Protein AF-A0A0H2WIG9-F1 (afdb_monomer)

Secondary structure (DSSP, 8-state):
-EE-TTS-EE-----EEEEEETTEEEEEE-PPTT-----TT----------------------S--------------TTTSEEEEEEETTEEEEEEEETTTTEEEEE-GGGTGGGT--S-HHHHHHSS-HHHHHHHGGG-EE-SSTTEEEEEEEE--TT--EEEEEEEETTTTEEEEEEEEETTSSBEEEEE----PPPPGGG-GGGGGGGSEEEEGGGGT-

Mean predicted aligned error: 10.56 Å

Nearest PDB structures (foldseek):
  8cgm-assembly2_B  TM=3.475E-01  e=2.028E-03  Porphyromonas gingivalis ATCC 33277

Sequence (223 aa):
MTVSADGVTRTVTYRERMVRRDGHVWIERVPPSGAKRAHAGDAHAHEGLDAARTPPSRGGARPAAAAADAHAGHRHFDFDSAARHVTNDGGRIGVEYVDAAQRTVVAVPPAEYETTGFDGSWDNAFYITPPSQLKRLAAQSKPGPAPGTRWYEQTVGAPRAQGTNRVLWSDALQAPLVVEYRSADGHASRKLTLTLTPAPRANALPWRQLQSYTRKAYADYLD

Organism: Burkholderia mallei (strain ATCC 23344) (NCBI:txid243160)

pLDDT: mean 81.66, std 23.53, range [24.03, 98.56]

Structure (mmCIF, N/CA/C/O backbone):
data_AF-A0A0H2WIG9-F1
#
_entry.id   AF-A0A0H2WIG9-F1
#
loop_
_atom_site.group_PDB
_atom_site.id
_atom_site.type_symbol
_atom_site.label_atom_id
_atom_site.label_alt_id
_atom_site.label_comp_id
_atom_site.label_asym_id
_atom_site.label_entity_id
_atom_site.label_seq_id
_atom_site.pdbx_PDB_ins_code
_atom_site.Cartn_x
_atom_site.Cartn_y
_atom_site.Cartn_z
_atom_site.occupancy
_atom_site.B_iso_or_equiv
_atom_site.auth_seq_id
_atom_site.auth_comp_id
_atom_site.auth_asym_id
_atom_site.auth_atom_id
_atom_site.pdbx_PDB_model_num
ATOM 1 N N . MET A 1 1 ? 4.000 17.558 5.323 1.00 91.81 1 MET A N 1
ATOM 2 C CA . MET A 1 1 ? 4.764 18.801 5.511 1.00 91.81 1 MET A CA 1
ATOM 3 C C . MET A 1 1 ? 6.112 18.439 6.089 1.00 91.81 1 MET A C 1
ATOM 5 O O . MET A 1 1 ? 6.160 17.632 7.013 1.00 91.81 1 MET A O 1
ATOM 9 N N . THR A 1 2 ? 7.177 19.020 5.563 1.00 92.88 2 THR A N 1
ATOM 10 C CA . THR A 1 2 ? 8.518 18.943 6.143 1.00 92.88 2 THR A CA 1
ATOM 11 C C . THR A 1 2 ? 9.159 20.323 6.126 1.00 92.88 2 THR A C 1
ATOM 13 O O . THR A 1 2 ? 8.956 21.081 5.178 1.00 92.88 2 THR A O 1
ATOM 16 N N . VAL A 1 3 ? 9.913 20.648 7.171 1.00 93.31 3 VAL A N 1
ATOM 17 C CA . VAL A 1 3 ? 10.720 21.865 7.275 1.00 93.31 3 VAL A CA 1
ATOM 18 C C . VAL A 1 3 ? 12.183 21.469 7.128 1.00 93.31 3 VAL A C 1
ATOM 20 O O . VAL A 1 3 ? 12.684 20.615 7.860 1.00 93.31 3 VAL A O 1
ATOM 23 N N . SER A 1 4 ? 12.851 22.046 6.137 1.00 89.00 4 SER A N 1
ATOM 24 C CA . SER A 1 4 ? 14.266 21.816 5.854 1.00 89.00 4 SER A CA 1
ATOM 25 C C . SER A 1 4 ? 15.153 22.785 6.650 1.00 89.00 4 SER A C 1
ATOM 27 O O . SER A 1 4 ? 14.682 23.795 7.166 1.00 89.00 4 SER A O 1
ATOM 29 N N . ALA A 1 5 ? 16.448 22.469 6.780 1.00 89.56 5 ALA A N 1
ATOM 30 C CA . ALA A 1 5 ? 17.397 23.252 7.585 1.00 89.56 5 ALA A CA 1
ATOM 31 C C . ALA A 1 5 ? 17.624 24.688 7.068 1.00 89.56 5 ALA A C 1
ATOM 33 O O . ALA A 1 5 ? 18.044 25.556 7.824 1.00 89.56 5 ALA A O 1
ATOM 34 N N . ASP A 1 6 ? 17.314 24.934 5.795 1.00 93.12 6 ASP A N 1
ATOM 35 C CA . ASP A 1 6 ? 17.287 26.248 5.144 1.00 93.12 6 ASP A CA 1
ATOM 36 C C . ASP A 1 6 ? 16.029 27.074 5.491 1.00 93.12 6 ASP A C 1
ATOM 38 O O . ASP A 1 6 ? 15.843 28.171 4.970 1.00 93.12 6 ASP A O 1
ATOM 42 N N . GLY A 1 7 ? 15.146 26.557 6.353 1.00 91.56 7 GLY A N 1
ATOM 43 C CA . GLY A 1 7 ? 13.887 27.195 6.738 1.00 91.56 7 GLY A CA 1
ATOM 44 C C . GLY A 1 7 ? 12.746 26.979 5.739 1.00 91.56 7 GLY A C 1
ATOM 45 O O . GLY A 1 7 ? 11.648 27.502 5.938 1.00 91.56 7 GLY A O 1
ATOM 46 N N . VAL A 1 8 ? 12.955 26.199 4.673 1.00 94.62 8 VAL A N 1
ATOM 47 C CA . VAL A 1 8 ? 11.931 25.975 3.648 1.00 94.62 8 VAL A CA 1
ATOM 48 C C . VAL A 1 8 ? 10.922 24.927 4.109 1.00 94.62 8 VAL A C 1
ATOM 50 O O . VAL A 1 8 ? 11.277 23.797 4.448 1.00 94.62 8 VAL A O 1
ATOM 53 N N . THR A 1 9 ? 9.636 25.279 4.041 1.00 94.50 9 THR A N 1
ATOM 54 C CA . THR A 1 9 ? 8.530 24.338 4.260 1.00 94.50 9 THR A CA 1
ATOM 55 C C . THR A 1 9 ? 8.068 23.736 2.939 1.00 94.50 9 THR A C 1
ATOM 57 O O . THR A 1 9 ? 7.662 24.450 2.023 1.00 94.50 9 THR A O 1
ATOM 60 N N . ARG A 1 10 ? 8.076 22.405 2.852 1.00 95.62 10 ARG A N 1
ATOM 61 C CA . ARG A 1 10 ? 7.586 21.645 1.698 1.00 95.62 10 ARG A CA 1
ATOM 62 C C . ARG A 1 10 ? 6.319 20.883 2.069 1.00 95.62 10 ARG A C 1
ATOM 64 O O . ARG A 1 10 ? 6.274 20.138 3.052 1.00 95.62 10 ARG A O 1
ATOM 71 N N . THR A 1 11 ? 5.287 21.031 1.244 1.00 94.69 11 THR A N 1
ATOM 72 C CA . THR A 1 11 ? 4.037 20.273 1.358 1.00 94.69 11 THR A CA 1
ATOM 73 C C . THR A 1 11 ? 3.805 19.501 0.076 1.00 94.69 11 THR A C 1
ATOM 75 O O . THR A 1 11 ? 3.652 20.083 -0.991 1.00 94.69 11 THR A O 1
ATOM 78 N N . VAL A 1 12 ? 3.755 18.178 0.199 1.00 92.06 12 VAL A N 1
ATOM 79 C CA . VAL A 1 12 ? 3.438 17.268 -0.899 1.00 92.06 12 VAL A CA 1
ATOM 80 C C . VAL A 1 12 ? 2.064 16.676 -0.632 1.00 92.06 12 VAL A C 1
ATOM 82 O O . VAL A 1 12 ? 1.806 16.175 0.463 1.00 92.06 12 VAL A O 1
ATOM 85 N N . THR A 1 13 ? 1.187 16.751 -1.630 1.00 92.69 13 THR A N 1
ATOM 86 C CA . THR A 1 13 ? -0.137 16.127 -1.606 1.00 92.69 13 THR A CA 1
ATOM 87 C C . THR A 1 13 ? -0.316 15.334 -2.887 1.00 92.69 13 THR A C 1
ATOM 89 O O . THR A 1 13 ? -0.099 15.855 -3.977 1.00 92.69 13 THR A O 1
ATOM 92 N N . TYR A 1 14 ? -0.731 14.083 -2.757 1.00 92.19 14 TYR A N 1
ATOM 93 C CA . TYR A 1 14 ? -1.085 13.229 -3.880 1.00 92.19 14 TYR A CA 1
ATOM 94 C C . TYR A 1 14 ? -2.259 12.334 -3.494 1.00 92.19 14 TYR A C 1
ATOM 96 O O . TYR A 1 14 ? -2.639 12.233 -2.325 1.00 92.19 14 TYR A O 1
ATOM 104 N N . ARG A 1 15 ? -2.844 11.687 -4.499 1.00 93.62 15 ARG A N 1
ATOM 105 C CA . ARG A 1 15 ? -3.875 10.670 -4.325 1.00 93.62 15 ARG A CA 1
ATOM 106 C C . ARG A 1 15 ? -3.402 9.379 -4.964 1.00 93.62 15 ARG A C 1
ATOM 108 O O . ARG A 1 15 ? -2.839 9.393 -6.056 1.00 93.62 15 ARG A O 1
ATOM 115 N N . GLU A 1 16 ? -3.696 8.275 -4.300 1.00 94.69 16 GLU A N 1
ATOM 116 C CA . GLU A 1 16 ? -3.479 6.939 -4.835 1.00 94.69 16 GLU A CA 1
ATOM 117 C C . GLU A 1 16 ? -4.783 6.152 -4.831 1.00 94.69 16 GLU A C 1
ATOM 119 O O . GLU A 1 16 ? -5.685 6.403 -4.025 1.00 94.69 16 GLU A O 1
ATOM 124 N N . ARG A 1 17 ? -4.882 5.200 -5.756 1.00 94.56 17 ARG A N 1
ATOM 125 C CA . ARG A 1 17 ? -5.930 4.188 -5.772 1.00 94.56 17 ARG A CA 1
ATOM 126 C C . ARG A 1 17 ? -5.304 2.859 -5.394 1.00 94.56 17 ARG A C 1
ATOM 128 O O . ARG A 1 17 ? -4.409 2.378 -6.082 1.00 94.56 17 ARG A O 1
ATOM 135 N N . MET A 1 18 ? -5.827 2.259 -4.332 1.00 95.50 18 MET A N 1
ATOM 136 C CA . MET A 1 18 ? -5.457 0.919 -3.903 1.00 95.50 18 MET A CA 1
ATOM 137 C C . MET A 1 18 ? -6.573 -0.069 -4.246 1.00 95.50 18 MET A C 1
ATOM 139 O O . MET A 1 18 ? -7.740 0.166 -3.931 1.00 95.50 18 MET A O 1
ATOM 143 N N . VAL A 1 19 ? -6.220 -1.198 -4.855 1.00 95.56 19 VAL A N 1
ATOM 144 C CA . VAL A 1 19 ? -7.112 -2.347 -5.028 1.00 95.56 19 VAL A CA 1
ATOM 145 C C . VAL A 1 19 ? -6.435 -3.555 -4.410 1.00 95.56 19 VAL A C 1
ATOM 147 O O . VAL A 1 19 ? -5.364 -3.950 -4.851 1.00 95.56 19 VAL A O 1
ATOM 150 N N . ARG A 1 20 ? -7.076 -4.167 -3.416 1.00 94.00 20 ARG A N 1
ATOM 151 C CA . ARG A 1 20 ? -6.595 -5.407 -2.802 1.00 94.00 20 ARG A CA 1
ATOM 152 C C . ARG A 1 20 ? -7.596 -6.542 -2.965 1.00 94.00 20 ARG A C 1
ATOM 154 O O . ARG A 1 20 ? -8.814 -6.347 -2.859 1.00 94.00 20 ARG A O 1
ATOM 161 N N . ARG A 1 21 ? -7.071 -7.719 -3.263 1.00 93.69 21 ARG A N 1
ATOM 162 C CA . ARG A 1 21 ? -7.759 -9.007 -3.360 1.00 93.69 21 ARG A CA 1
ATOM 163 C C . ARG A 1 21 ? -6.854 -10.059 -2.742 1.00 93.69 21 ARG A C 1
ATOM 165 O O . ARG A 1 21 ? -5.692 -9.782 -2.463 1.00 93.69 21 ARG A O 1
ATOM 172 N N . ASP A 1 22 ? -7.397 -11.245 -2.519 1.00 91.38 22 ASP A N 1
ATOM 173 C CA . ASP A 1 22 ? -6.569 -12.359 -2.080 1.00 91.38 22 ASP A CA 1
ATOM 174 C C . ASP A 1 22 ? -5.385 -12.548 -3.044 1.00 91.38 22 ASP A C 1
ATOM 176 O O . ASP A 1 22 ? -5.566 -12.486 -4.262 1.00 91.38 22 ASP A O 1
ATOM 180 N N . GLY A 1 23 ? -4.175 -12.630 -2.492 1.00 96.44 23 GLY A N 1
ATOM 181 C CA . GLY A 1 23 ? -2.916 -12.720 -3.240 1.00 96.44 23 GLY A CA 1
ATOM 182 C C . GLY A 1 23 ? -2.486 -11.493 -4.065 1.00 96.44 23 GLY A C 1
ATOM 183 O O . GLY A 1 23 ? -1.402 -11.536 -4.637 1.00 96.44 23 GLY A O 1
ATOM 184 N N . HIS A 1 24 ? -3.264 -10.401 -4.134 1.00 97.81 24 HIS A N 1
ATOM 185 C CA . HIS A 1 24 ? -2.934 -9.222 -4.956 1.00 97.81 24 HIS A CA 1
ATOM 186 C C . HIS A 1 24 ? -3.165 -7.874 -4.259 1.00 97.81 24 HIS A C 1
ATOM 188 O O . HIS A 1 24 ? -4.246 -7.599 -3.732 1.00 97.81 24 HIS A O 1
ATOM 194 N N . VAL A 1 25 ? -2.192 -6.969 -4.372 1.00 98.00 25 VAL A N 1
ATOM 195 C CA . VAL A 1 25 ? -2.322 -5.550 -4.016 1.00 98.00 25 VAL A CA 1
ATOM 196 C C . VAL A 1 25 ? -1.835 -4.694 -5.176 1.00 98.00 25 VAL A C 1
ATOM 198 O O . VAL A 1 25 ? -0.694 -4.801 -5.603 1.00 98.00 25 VAL A O 1
ATOM 201 N N . TRP A 1 26 ? -2.693 -3.807 -5.660 1.00 97.75 26 TRP A N 1
ATOM 202 C CA . TRP A 1 26 ? -2.374 -2.788 -6.653 1.00 97.75 26 TRP A CA 1
ATOM 203 C C . TRP A 1 26 ? -2.433 -1.413 -6.011 1.00 97.75 26 TRP A C 1
ATOM 205 O O . TRP A 1 26 ? -3.433 -1.101 -5.364 1.00 97.75 26 TRP A O 1
ATOM 215 N N . ILE A 1 27 ? -1.415 -0.587 -6.219 1.00 96.50 27 ILE A N 1
ATOM 216 C CA . ILE A 1 27 ? -1.381 0.815 -5.801 1.00 96.50 27 ILE A CA 1
ATOM 217 C C . ILE A 1 27 ? -0.940 1.639 -7.002 1.00 96.50 27 ILE A C 1
ATOM 219 O O . ILE A 1 27 ? 0.091 1.359 -7.597 1.00 96.50 27 ILE A O 1
ATOM 223 N N . GLU A 1 28 ? -1.697 2.668 -7.358 1.00 94.62 28 GLU A N 1
ATOM 224 C CA . GLU A 1 28 ? -1.316 3.580 -8.437 1.00 94.62 28 GLU A CA 1
ATOM 225 C C . GLU A 1 28 ? -1.557 5.032 -8.058 1.00 94.62 28 GLU A C 1
ATOM 227 O O . GLU A 1 28 ? -2.521 5.353 -7.354 1.00 94.62 28 GLU A O 1
ATOM 232 N N . ARG A 1 29 ? -0.726 5.926 -8.597 1.00 92.81 29 ARG A N 1
ATOM 233 C CA . ARG A 1 29 ? -0.966 7.363 -8.508 1.00 92.81 29 ARG A CA 1
ATOM 234 C C . ARG A 1 29 ? -2.172 7.753 -9.355 1.00 92.81 29 ARG A C 1
ATOM 236 O O . ARG A 1 29 ? -2.257 7.408 -10.534 1.00 92.81 29 ARG A O 1
ATOM 243 N N . VAL A 1 30 ? -3.089 8.510 -8.759 1.00 90.31 30 VAL A N 1
ATOM 244 C CA . VAL A 1 30 ? -4.220 9.126 -9.458 1.00 90.31 30 VAL A CA 1
ATOM 245 C C . VAL A 1 30 ? -3.823 10.565 -9.785 1.00 90.31 30 VAL A C 1
ATOM 247 O O . VAL A 1 30 ? -3.812 11.402 -8.877 1.00 90.31 30 VAL A O 1
ATOM 250 N N . PRO A 1 31 ? -3.464 10.877 -11.044 1.00 80.69 31 PRO A N 1
ATOM 251 C CA . PRO A 1 31 ? -3.135 12.242 -11.420 1.00 80.69 31 PRO A CA 1
ATOM 252 C C . PRO A 1 31 ? -4.370 13.146 -11.272 1.00 80.69 31 PRO A C 1
ATOM 254 O O . PRO A 1 31 ? -5.499 12.686 -11.480 1.00 80.69 31 PRO A O 1
ATOM 257 N N . PRO A 1 32 ? -4.187 14.430 -10.919 1.00 73.00 32 PRO A N 1
ATOM 258 C CA . PRO A 1 32 ? -5.287 15.381 -10.917 1.00 73.00 32 PRO A CA 1
ATOM 259 C C . PRO A 1 32 ? -5.876 15.502 -12.328 1.00 73.00 32 PRO A C 1
ATOM 261 O O . PRO A 1 32 ? -5.164 15.407 -13.330 1.00 73.00 32 PRO A O 1
ATOM 264 N N . SER A 1 33 ? -7.193 15.693 -12.414 1.00 61.91 33 SER A N 1
ATOM 265 C CA . SER A 1 33 ? -7.895 15.868 -13.688 1.00 61.91 33 SER A CA 1
ATOM 266 C C . SER A 1 33 ? -7.245 16.987 -14.508 1.00 61.91 33 SER A C 1
ATOM 268 O O . SER A 1 33 ? -7.115 18.105 -14.015 1.00 61.91 33 SER A O 1
ATOM 270 N N . GLY A 1 34 ? -6.840 16.688 -15.744 1.00 53.91 34 GLY A N 1
ATOM 271 C CA . GLY A 1 34 ? -6.183 17.646 -16.642 1.00 53.91 34 GLY A CA 1
ATOM 272 C C . GLY A 1 34 ? -4.652 17.678 -16.565 1.00 53.91 34 GLY A C 1
ATOM 273 O O . GLY A 1 34 ? -4.031 18.306 -17.419 1.00 53.91 34 GLY A O 1
ATOM 274 N N . ALA A 1 35 ? -4.018 16.971 -15.621 1.00 58.59 35 ALA A N 1
ATOM 275 C CA . ALA A 1 35 ? -2.570 16.794 -15.653 1.00 58.59 35 ALA A CA 1
ATOM 276 C C . ALA A 1 35 ? -2.184 15.845 -16.795 1.00 58.59 35 ALA A C 1
ATOM 278 O O . ALA A 1 35 ? -2.560 14.669 -16.801 1.00 58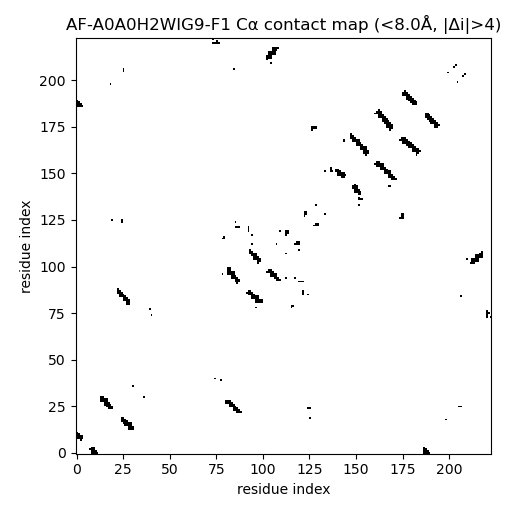.59 35 ALA A O 1
ATOM 279 N N . LYS A 1 36 ? -1.407 16.345 -17.762 1.00 52.09 36 LYS A N 1
ATOM 280 C CA . LYS A 1 36 ? -0.679 15.471 -18.686 1.00 52.09 36 LYS A CA 1
ATOM 281 C C . LYS A 1 36 ? 0.340 14.695 -17.854 1.00 52.09 36 LYS A C 1
ATOM 283 O O . LYS A 1 36 ? 1.060 15.300 -17.062 1.00 52.09 36 LYS A O 1
ATOM 288 N N . ARG A 1 37 ? 0.393 13.367 -18.003 1.00 53.69 37 ARG A N 1
ATOM 289 C CA . ARG A 1 37 ? 1.528 12.596 -17.478 1.00 53.69 37 ARG A CA 1
ATOM 290 C C . ARG A 1 37 ? 2.766 13.165 -18.166 1.00 53.69 37 ARG A C 1
ATOM 292 O O . ARG A 1 37 ? 2.822 13.135 -19.393 1.00 53.69 37 ARG A O 1
ATOM 299 N N . ALA A 1 38 ? 3.681 13.763 -17.407 1.00 44.34 38 ALA A N 1
ATOM 300 C CA . ALA A 1 38 ? 4.948 14.196 -17.970 1.00 44.34 38 ALA A CA 1
ATOM 301 C C . ALA A 1 38 ? 5.625 12.948 -18.541 1.00 44.34 38 ALA A C 1
ATOM 303 O O . ALA A 1 38 ? 5.783 11.949 -17.838 1.00 44.34 38 ALA A O 1
ATOM 304 N N . HIS A 1 39 ? 5.934 12.970 -19.833 1.00 39.62 39 HIS A N 1
ATOM 305 C CA . HIS A 1 39 ? 6.768 11.940 -20.422 1.00 39.62 39 HIS A CA 1
ATOM 306 C C . HIS A 1 39 ? 8.153 12.098 -19.790 1.00 39.62 39 HIS A C 1
ATOM 308 O O . HIS A 1 39 ? 8.781 13.141 -19.947 1.00 39.62 39 HIS A O 1
ATOM 314 N N . ALA A 1 40 ? 8.612 11.097 -19.040 1.00 41.31 40 ALA A N 1
ATOM 315 C CA . ALA A 1 40 ? 10.004 11.024 -18.617 1.00 41.31 40 ALA A CA 1
ATOM 316 C C . ALA A 1 40 ? 10.861 10.832 -19.881 1.00 41.31 40 ALA A C 1
ATOM 318 O O . ALA A 1 40 ? 11.011 9.715 -20.378 1.00 41.31 40 ALA A O 1
ATOM 319 N N . GLY A 1 41 ? 11.308 11.940 -20.476 1.00 39.09 41 GLY A N 1
ATOM 320 C CA . GLY A 1 41 ? 12.056 11.919 -21.731 1.00 39.09 41 GLY A CA 1
ATOM 321 C C . GLY A 1 41 ? 12.448 13.269 -22.336 1.00 39.09 41 GLY A C 1
ATOM 322 O O . GLY A 1 41 ? 12.915 13.256 -23.470 1.00 39.09 41 GLY A O 1
ATOM 323 N N . ASP A 1 42 ? 12.300 14.404 -21.644 1.00 33.12 42 ASP A N 1
ATOM 324 C CA . ASP A 1 42 ? 12.801 15.679 -22.178 1.00 33.12 42 ASP A CA 1
ATOM 325 C C . ASP A 1 42 ? 14.272 15.891 -21.793 1.00 33.12 42 ASP A C 1
ATOM 327 O O . ASP A 1 42 ? 14.629 16.123 -20.637 1.00 33.12 42 ASP A O 1
ATOM 331 N N . ALA A 1 43 ? 15.129 15.759 -22.805 1.00 37.16 43 ALA A N 1
ATOM 332 C CA . ALA A 1 43 ? 16.553 16.033 -22.763 1.00 37.16 43 ALA A CA 1
ATOM 333 C C . ALA A 1 43 ? 16.808 17.544 -22.644 1.00 37.16 43 ALA A C 1
ATOM 335 O O . ALA A 1 43 ? 16.481 18.311 -23.549 1.00 37.16 43 ALA A O 1
ATOM 336 N N . HIS A 1 44 ? 17.449 17.971 -21.557 1.00 36.59 44 HIS A N 1
ATOM 337 C CA . HIS A 1 44 ? 18.024 19.310 -21.454 1.00 36.59 44 HIS A CA 1
ATOM 338 C C . HIS A 1 44 ? 19.494 19.257 -21.883 1.00 36.59 44 HIS A C 1
ATOM 340 O O . HIS A 1 44 ? 20.358 18.832 -21.121 1.00 36.59 44 HIS A O 1
ATOM 346 N N . ALA A 1 45 ? 19.770 19.666 -23.122 1.00 28.48 45 ALA A N 1
ATOM 347 C CA . ALA A 1 45 ? 21.122 19.938 -23.593 1.00 28.48 45 ALA A CA 1
ATOM 348 C C . ALA A 1 45 ? 21.529 21.357 -23.168 1.00 28.48 45 ALA A C 1
ATOM 350 O O . ALA A 1 45 ? 20.853 22.322 -23.524 1.00 28.48 45 ALA A O 1
ATOM 351 N N . HIS A 1 46 ? 22.640 21.487 -22.442 1.00 33.22 46 HIS A N 1
ATOM 352 C CA . HIS A 1 46 ? 23.335 22.760 -22.279 1.00 33.22 46 HIS A CA 1
ATOM 353 C C . HIS A 1 46 ? 24.704 22.660 -22.950 1.00 33.22 46 HIS A C 1
ATOM 355 O O . HIS A 1 46 ? 25.560 21.879 -22.541 1.00 33.22 46 HIS A O 1
ATOM 361 N N . GLU A 1 47 ? 24.857 23.428 -24.028 1.00 27.45 47 GLU A N 1
ATOM 362 C CA . GLU A 1 47 ? 26.118 23.678 -24.721 1.00 27.45 47 GLU A CA 1
ATOM 363 C C . GLU A 1 47 ? 27.106 24.365 -23.768 1.00 27.45 47 GLU A C 1
ATOM 365 O O . GLU A 1 47 ? 26.739 25.278 -23.023 1.00 27.45 47 GLU A O 1
ATOM 370 N N . GLY A 1 48 ? 28.341 23.865 -23.758 1.00 27.66 48 GLY A N 1
ATOM 371 C CA . GLY A 1 48 ? 29.367 24.225 -22.789 1.00 27.66 48 GLY A CA 1
ATOM 372 C C . GLY A 1 48 ? 30.095 25.534 -23.078 1.00 27.66 48 GLY A C 1
ATOM 373 O O . GLY A 1 48 ? 29.986 26.113 -24.153 1.00 27.66 48 GLY A O 1
ATOM 374 N N . LEU A 1 49 ? 30.898 25.943 -22.096 1.00 29.27 49 LEU A N 1
ATOM 375 C CA . LEU A 1 49 ? 32.115 26.729 -22.282 1.00 29.27 49 LEU A CA 1
ATOM 376 C C . LEU A 1 49 ? 33.049 26.471 -21.090 1.00 29.27 49 LEU A C 1
ATOM 378 O O . LEU A 1 49 ? 32.697 26.686 -19.930 1.00 29.27 49 LEU A O 1
ATOM 382 N N . ASP A 1 50 ? 34.228 25.958 -21.426 1.00 29.52 50 ASP A N 1
ATOM 383 C CA . ASP A 1 50 ? 35.329 25.566 -20.550 1.00 29.52 50 ASP A CA 1
ATOM 384 C C . ASP A 1 50 ? 35.971 26.740 -19.790 1.00 29.52 50 ASP A C 1
ATOM 386 O O . ASP A 1 50 ? 36.143 27.816 -20.358 1.00 29.52 50 ASP A O 1
ATOM 390 N N . ALA A 1 51 ? 36.453 26.489 -18.559 1.00 26.94 51 ALA A N 1
ATOM 391 C CA . ALA A 1 51 ? 37.801 26.887 -18.104 1.00 26.94 51 ALA A CA 1
ATOM 392 C C . ALA A 1 51 ? 38.134 26.423 -16.659 1.00 26.94 51 ALA A C 1
ATOM 394 O O . ALA A 1 51 ? 37.784 27.056 -15.671 1.00 26.94 51 ALA A O 1
ATOM 395 N N . ALA A 1 52 ? 38.889 25.323 -16.576 1.00 27.03 52 ALA A N 1
ATOM 396 C CA . ALA A 1 52 ? 40.109 25.102 -15.782 1.00 27.03 52 ALA A CA 1
ATOM 397 C C . ALA A 1 52 ? 40.277 25.653 -14.332 1.00 27.03 52 ALA A C 1
ATOM 399 O O . ALA A 1 52 ? 40.519 26.841 -14.133 1.00 27.03 52 ALA A O 1
ATOM 400 N N . ARG A 1 53 ? 40.425 24.718 -13.366 1.00 25.62 53 ARG A N 1
ATOM 401 C CA . ARG A 1 53 ? 41.564 24.503 -12.412 1.00 25.62 53 ARG A CA 1
ATOM 402 C C . ARG A 1 53 ? 41.117 24.056 -11.005 1.00 25.62 53 ARG A C 1
ATOM 404 O O . ARG A 1 53 ? 40.236 24.633 -10.384 1.00 25.62 53 ARG A O 1
ATOM 411 N N . THR A 1 54 ? 41.811 23.054 -10.467 1.00 24.78 54 THR A N 1
ATOM 412 C CA . 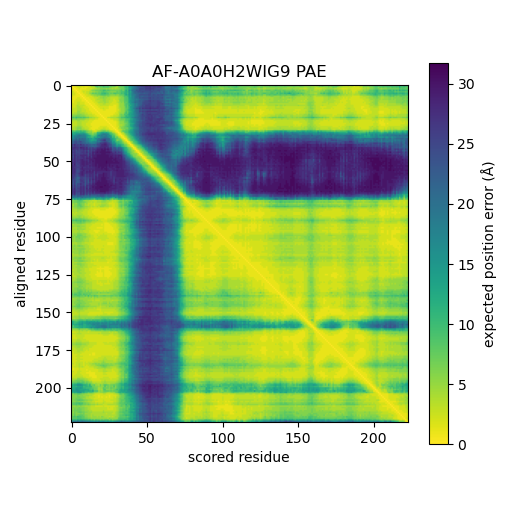THR A 1 54 ? 41.667 22.458 -9.117 1.00 24.78 54 THR A CA 1
ATOM 413 C C . THR A 1 54 ? 43.069 21.954 -8.693 1.00 24.78 54 THR A C 1
ATOM 415 O O . THR A 1 54 ? 43.841 21.639 -9.602 1.00 24.78 54 THR A O 1
ATOM 418 N N . PRO A 1 55 ? 43.412 21.664 -7.413 1.00 39.62 55 PRO A N 1
ATOM 419 C CA . PRO A 1 55 ? 43.273 22.367 -6.111 1.00 39.62 55 PRO A CA 1
ATOM 420 C C . PRO A 1 55 ? 44.643 22.425 -5.331 1.00 39.62 55 PRO A C 1
ATOM 422 O O . PRO A 1 55 ? 45.673 22.272 -5.988 1.00 39.62 55 PRO A O 1
ATOM 425 N N . PRO A 1 56 ? 44.734 22.642 -3.980 1.00 33.91 56 PRO A N 1
ATOM 426 C CA . PRO A 1 56 ? 44.3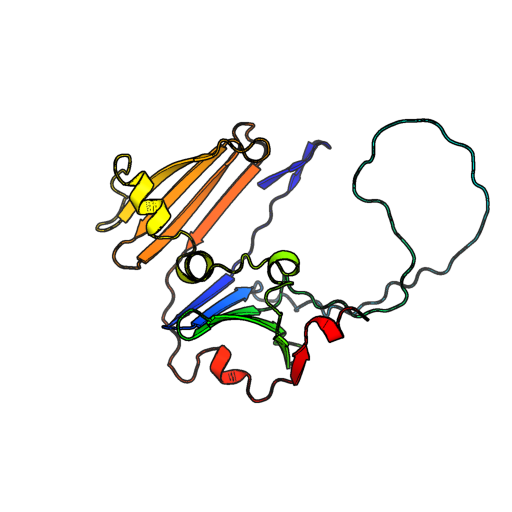99 21.596 -2.985 1.00 33.91 56 PRO A CA 1
ATOM 427 C C . PRO A 1 56 ? 43.722 22.020 -1.647 1.00 33.91 56 PRO A C 1
ATOM 429 O O . PRO A 1 56 ? 44.085 22.993 -1.001 1.00 33.91 56 PRO A O 1
ATOM 432 N N . SER A 1 57 ? 42.764 21.172 -1.241 1.00 29.92 57 SER A N 1
ATOM 433 C CA . SER A 1 57 ? 42.387 20.623 0.087 1.00 29.92 57 SER A CA 1
ATOM 434 C C . SER A 1 57 ? 42.564 21.399 1.411 1.00 29.92 57 SER A C 1
ATOM 436 O O . SER A 1 57 ? 43.689 21.652 1.840 1.00 29.92 57 SER A O 1
ATOM 438 N N . ARG A 1 58 ? 41.461 21.518 2.182 1.00 24.03 58 ARG A N 1
ATOM 439 C CA . ARG A 1 58 ? 41.395 21.214 3.636 1.00 24.03 58 ARG A CA 1
ATOM 440 C C . ARG A 1 58 ? 39.950 21.165 4.178 1.00 24.03 58 ARG A C 1
ATOM 442 O O . ARG A 1 58 ? 39.263 22.172 4.165 1.00 24.03 58 ARG A O 1
ATOM 449 N N . GLY A 1 59 ? 39.570 19.999 4.716 1.00 24.06 59 GLY A N 1
ATOM 450 C CA . GLY A 1 59 ? 38.764 19.809 5.937 1.00 24.06 59 GLY A CA 1
ATOM 451 C C . GLY A 1 59 ? 37.306 20.294 5.996 1.00 24.06 59 GLY A C 1
ATOM 452 O O . GLY A 1 59 ? 37.044 21.487 6.022 1.00 24.06 59 GLY A O 1
ATOM 453 N N . GLY A 1 60 ? 36.384 19.353 6.232 1.00 24.36 60 GLY A N 1
ATOM 454 C CA . GLY A 1 60 ? 35.081 19.629 6.851 1.00 24.36 60 GLY A CA 1
ATOM 455 C C . GLY A 1 60 ? 33.874 19.148 6.046 1.00 24.36 60 GLY A C 1
ATOM 456 O O . GLY A 1 60 ? 33.752 19.477 4.879 1.00 24.36 60 GLY A O 1
ATOM 457 N N . ALA A 1 61 ? 33.006 18.384 6.722 1.00 26.08 61 ALA A N 1
ATOM 458 C CA . ALA A 1 61 ? 31.602 18.083 6.415 1.00 26.08 61 ALA A CA 1
ATOM 459 C C . ALA A 1 61 ? 31.243 17.651 4.975 1.00 26.08 61 ALA A C 1
ATOM 461 O O . ALA A 1 61 ? 31.328 18.420 4.028 1.00 26.08 61 ALA A O 1
ATOM 462 N N . ARG A 1 62 ? 30.707 16.433 4.820 1.00 24.69 62 ARG A N 1
ATOM 463 C CA . ARG A 1 62 ? 29.979 16.038 3.603 1.00 24.69 62 ARG A CA 1
ATOM 464 C C . ARG A 1 62 ? 28.511 16.481 3.706 1.00 24.69 62 ARG A C 1
ATOM 466 O O . ARG A 1 62 ? 27.764 15.838 4.444 1.00 24.69 62 ARG A O 1
ATOM 473 N N . PRO A 1 63 ? 28.069 17.518 2.974 1.00 30.06 63 PRO A N 1
ATOM 474 C CA . PRO A 1 63 ? 26.675 17.647 2.576 1.00 30.06 63 PRO A CA 1
ATOM 475 C C . PRO A 1 63 ? 26.363 16.574 1.523 1.00 30.06 63 PRO A C 1
ATOM 477 O O . PRO A 1 63 ? 27.158 16.320 0.617 1.00 30.06 63 PRO A O 1
ATOM 480 N N . ALA A 1 64 ? 25.216 15.912 1.653 1.00 28.91 64 ALA A N 1
ATOM 481 C CA . ALA A 1 64 ? 24.689 15.081 0.583 1.00 28.91 64 ALA A CA 1
ATOM 482 C C . ALA A 1 64 ? 24.057 15.986 -0.487 1.00 28.91 64 ALA A C 1
ATOM 484 O O . ALA A 1 64 ? 23.242 16.844 -0.156 1.00 28.91 64 ALA A O 1
ATOM 485 N N . ALA A 1 65 ? 24.425 15.713 -1.741 1.00 30.38 65 ALA A N 1
ATOM 486 C CA . ALA A 1 65 ? 23.908 16.262 -2.998 1.00 30.38 65 ALA A CA 1
ATOM 487 C C . ALA A 1 65 ? 24.518 17.586 -3.504 1.00 30.38 65 ALA A C 1
ATOM 489 O O . ALA A 1 65 ? 23.913 18.649 -3.431 1.00 30.38 65 ALA A O 1
ATOM 490 N N . ALA A 1 66 ? 25.682 17.462 -4.146 1.00 35.44 66 ALA A N 1
ATOM 491 C CA . ALA A 1 66 ? 25.950 18.094 -5.440 1.00 35.44 66 ALA A CA 1
ATOM 492 C C . ALA A 1 66 ? 27.025 17.269 -6.170 1.00 35.44 66 ALA A C 1
ATOM 494 O O . ALA A 1 66 ? 28.216 17.546 -6.077 1.00 35.44 66 ALA A O 1
ATOM 495 N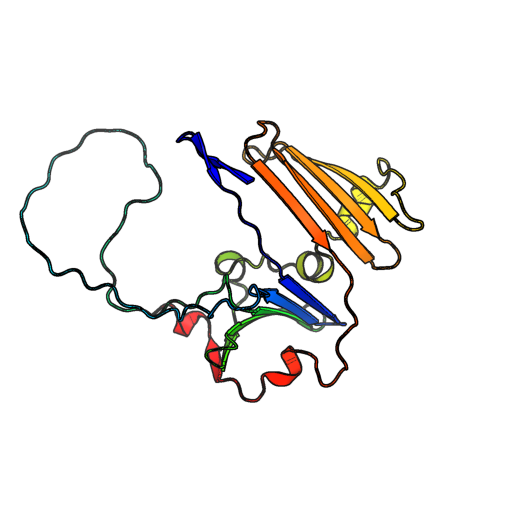 N . ALA A 1 67 ? 26.595 16.203 -6.841 1.00 29.72 67 ALA A N 1
ATOM 496 C CA . ALA A 1 67 ? 27.369 15.540 -7.883 1.00 29.72 67 ALA A CA 1
ATOM 497 C C . ALA A 1 67 ? 26.471 15.517 -9.121 1.00 29.72 67 ALA A C 1
ATOM 499 O O . ALA A 1 67 ? 25.681 14.597 -9.312 1.00 29.72 67 ALA A O 1
ATOM 500 N N . ALA A 1 68 ? 26.513 16.614 -9.871 1.00 36.16 68 ALA A N 1
ATOM 501 C CA . ALA A 1 68 ? 26.067 16.640 -11.250 1.00 36.16 68 ALA A CA 1
ATOM 502 C C . ALA A 1 68 ? 27.276 16.313 -12.141 1.00 36.16 68 ALA A C 1
ATOM 504 O O . ALA A 1 68 ? 28.395 16.722 -11.830 1.00 36.16 68 ALA A O 1
ATOM 505 N N . ASP A 1 69 ? 26.977 15.581 -13.212 1.00 35.59 69 ASP A N 1
ATOM 506 C CA . ASP A 1 69 ? 27.805 15.199 -14.360 1.00 35.59 69 ASP A CA 1
ATOM 507 C C . ASP A 1 69 ? 28.775 14.017 -14.223 1.00 35.59 69 ASP A C 1
ATOM 509 O O . ASP A 1 69 ? 29.924 14.154 -13.808 1.00 35.59 69 ASP A O 1
ATOM 513 N N . ALA A 1 70 ? 28.314 12.843 -14.688 1.00 35.56 70 ALA A N 1
ATOM 514 C CA . ALA A 1 70 ? 28.759 12.275 -15.973 1.00 35.56 70 ALA A CA 1
ATOM 515 C C . ALA A 1 70 ? 28.182 10.859 -16.211 1.00 35.56 70 ALA A C 1
ATOM 517 O O . ALA 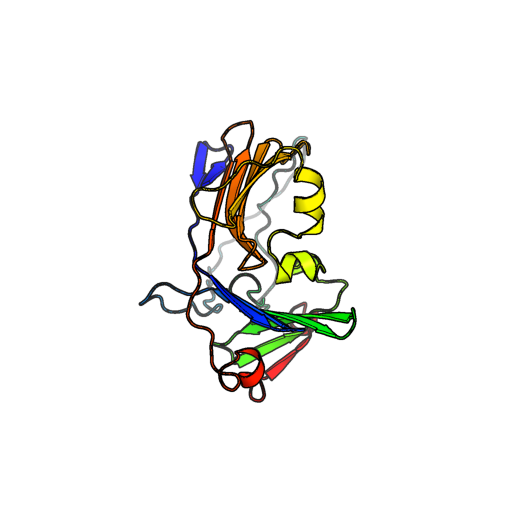A 1 70 ? 28.890 9.873 -16.041 1.00 35.56 70 ALA A O 1
ATOM 518 N N . HIS A 1 71 ? 26.927 10.740 -16.665 1.00 36.25 71 HIS A N 1
ATOM 519 C CA . HIS A 1 71 ? 26.462 9.528 -17.359 1.00 36.25 71 HIS A CA 1
ATOM 520 C C . HIS A 1 71 ? 25.546 9.922 -18.521 1.00 36.25 71 HIS A C 1
ATOM 522 O O . HIS A 1 71 ? 24.492 10.528 -18.337 1.00 36.25 71 HIS A O 1
ATOM 528 N N . ALA A 1 72 ? 25.989 9.624 -19.738 1.00 37.62 72 ALA A N 1
ATOM 529 C CA . ALA A 1 72 ? 25.271 9.917 -20.963 1.00 37.62 72 ALA A CA 1
ATOM 530 C C . ALA A 1 72 ? 24.006 9.044 -21.084 1.00 37.62 72 ALA A C 1
ATOM 532 O O . ALA A 1 72 ? 24.101 7.836 -21.223 1.00 37.62 72 ALA A O 1
ATOM 533 N N . GLY A 1 73 ? 22.819 9.657 -21.095 1.00 44.22 73 GLY A N 1
ATOM 534 C CA . GLY A 1 73 ? 21.651 9.142 -21.829 1.00 44.22 73 GLY A CA 1
ATOM 535 C C . GLY A 1 73 ? 20.974 7.836 -21.377 1.00 44.22 73 GLY A C 1
ATOM 536 O O . GLY A 1 73 ? 20.248 7.258 -22.188 1.00 44.22 73 GLY A O 1
ATOM 537 N N . HIS A 1 74 ? 21.134 7.372 -20.135 1.00 47.97 74 HIS A N 1
ATOM 538 C CA . HIS A 1 74 ? 20.408 6.186 -19.657 1.00 47.97 74 HIS A CA 1
ATOM 539 C C . HIS A 1 74 ? 18.948 6.524 -19.313 1.00 47.97 74 HIS A C 1
ATOM 541 O O . HIS A 1 74 ? 18.651 7.502 -18.622 1.00 47.97 74 HIS A O 1
ATOM 547 N N . ARG A 1 75 ? 18.002 5.717 -19.811 1.00 60.53 75 ARG A N 1
ATOM 548 C CA . ARG A 1 75 ? 16.579 5.854 -19.464 1.00 60.53 75 ARG A CA 1
ATOM 549 C C . ARG A 1 75 ? 16.332 5.232 -18.094 1.00 60.53 75 ARG A C 1
ATOM 551 O O . ARG A 1 75 ? 16.196 4.019 -17.999 1.00 60.53 75 ARG A O 1
ATOM 558 N N . HIS A 1 76 ? 16.193 6.053 -17.060 1.00 76.00 76 HIS A N 1
ATOM 559 C CA . HIS A 1 76 ? 15.739 5.583 -15.752 1.00 76.00 76 HIS A CA 1
ATOM 560 C C . HIS A 1 76 ? 14.225 5.331 -15.755 1.00 76.00 76 HIS A C 1
ATOM 562 O O . HIS A 1 76 ? 13.448 6.137 -16.270 1.00 76.00 76 HIS A O 1
ATOM 568 N N . PHE A 1 77 ? 13.801 4.204 -15.182 1.00 84.06 77 PHE A N 1
ATOM 569 C CA . PHE A 1 77 ? 12.386 3.935 -14.939 1.00 84.06 77 PHE A CA 1
ATOM 570 C C . PHE A 1 77 ? 11.906 4.726 -13.716 1.00 84.06 77 PHE A C 1
ATOM 572 O O . PHE A 1 77 ? 12.532 4.679 -12.658 1.00 84.06 77 PHE A O 1
ATOM 579 N N . ASP A 1 78 ? 10.786 5.437 -13.844 1.00 87.06 78 ASP A N 1
ATOM 580 C CA . ASP A 1 78 ? 10.182 6.184 -12.736 1.00 87.06 78 ASP A CA 1
ATOM 581 C C . ASP A 1 78 ? 9.319 5.255 -11.864 1.00 87.06 78 ASP A C 1
ATOM 583 O O . ASP A 1 78 ? 8.111 5.100 -12.067 1.00 87.06 78 ASP A O 1
ATOM 587 N N . PHE A 1 79 ? 9.959 4.613 -10.884 1.00 87.00 79 PHE A N 1
ATOM 588 C CA . PHE A 1 79 ? 9.292 3.729 -9.922 1.00 87.00 79 PHE A CA 1
ATOM 589 C C . PHE A 1 79 ? 8.320 4.475 -8.997 1.00 87.00 79 PHE A C 1
ATOM 591 O O . PHE A 1 79 ? 7.339 3.885 -8.544 1.00 87.00 79 PHE A O 1
ATOM 598 N N . ASP A 1 80 ? 8.550 5.768 -8.749 1.00 83.25 80 ASP A N 1
ATOM 599 C CA . ASP A 1 80 ? 7.752 6.565 -7.816 1.00 83.25 80 ASP A CA 1
ATOM 600 C C . ASP A 1 80 ? 6.371 6.915 -8.374 1.00 83.25 80 ASP A C 1
ATOM 602 O O . ASP A 1 80 ? 5.424 7.105 -7.598 1.00 83.25 80 ASP A O 1
ATOM 606 N N . SER A 1 81 ? 6.240 7.051 -9.698 1.00 85.75 81 SER A N 1
ATOM 607 C CA . SER A 1 81 ? 4.962 7.344 -10.360 1.00 85.75 81 SER A CA 1
ATOM 608 C C . SER A 1 81 ? 4.293 6.125 -11.005 1.00 85.75 81 SER A C 1
ATOM 610 O O . SER A 1 81 ? 3.081 6.166 -11.270 1.00 85.75 81 SER A O 1
ATOM 612 N N . ALA A 1 82 ? 5.043 5.040 -11.221 1.00 93.50 82 ALA A N 1
ATOM 613 C CA . ALA A 1 82 ? 4.519 3.781 -11.730 1.00 93.50 82 ALA A CA 1
ATOM 614 C C . ALA A 1 82 ? 3.500 3.149 -10.769 1.00 93.50 82 ALA A C 1
ATOM 616 O O . ALA A 1 82 ? 3.531 3.330 -9.551 1.00 93.50 82 ALA A O 1
ATOM 617 N N . ALA A 1 83 ? 2.569 2.374 -11.325 1.00 96.94 83 ALA A N 1
ATOM 618 C CA . ALA A 1 83 ? 1.683 1.576 -10.493 1.00 96.94 83 ALA A CA 1
ATOM 619 C C . ALA A 1 83 ? 2.451 0.377 -9.929 1.00 96.94 83 ALA A C 1
ATOM 621 O O . ALA A 1 83 ? 3.114 -0.335 -10.672 1.00 96.94 83 ALA A O 1
ATOM 622 N N . ARG A 1 84 ? 2.339 0.126 -8.629 1.00 97.88 84 ARG A N 1
ATOM 623 C CA . ARG A 1 84 ? 2.961 -1.014 -7.958 1.00 97.88 84 ARG A CA 1
ATOM 624 C C . ARG A 1 84 ? 1.957 -2.149 -7.812 1.00 97.88 84 ARG A C 1
ATOM 626 O O . ARG A 1 84 ? 0.871 -1.955 -7.261 1.00 97.88 84 ARG A O 1
ATOM 633 N N . HIS A 1 85 ? 2.346 -3.340 -8.241 1.00 98.44 85 HIS A N 1
ATOM 634 C CA . HIS A 1 85 ? 1.596 -4.573 -8.060 1.00 98.44 85 HIS A CA 1
ATOM 635 C C . HIS A 1 85 ? 2.395 -5.537 -7.183 1.00 98.44 85 HIS A C 1
ATOM 637 O O . HIS A 1 85 ? 3.443 -6.032 -7.583 1.00 98.44 85 HIS A O 1
ATOM 643 N N . VAL A 1 86 ? 1.894 -5.795 -5.977 1.00 98.56 86 VAL A N 1
ATOM 644 C CA . VAL A 1 86 ? 2.448 -6.782 -5.046 1.00 98.56 86 VAL A CA 1
ATOM 645 C C . VAL A 1 86 ? 1.604 -8.047 -5.124 1.00 98.56 86 VAL A C 1
ATOM 647 O O . VAL A 1 86 ? 0.372 -7.988 -5.078 1.00 98.56 86 VAL A O 1
ATOM 650 N N . THR A 1 87 ? 2.270 -9.190 -5.211 1.00 98.44 87 THR A N 1
ATOM 651 C CA . THR A 1 87 ? 1.649 -10.515 -5.220 1.00 98.44 87 THR A CA 1
ATOM 652 C C . THR A 1 87 ? 2.098 -11.324 -4.015 1.00 98.44 87 THR A C 1
ATOM 654 O O . THR A 1 87 ? 3.217 -11.159 -3.531 1.00 98.44 87 THR A O 1
ATOM 657 N N . ASN A 1 88 ? 1.218 -12.194 -3.531 1.00 98.19 88 ASN A N 1
ATOM 658 C CA . ASN A 1 88 ? 1.532 -13.193 -2.521 1.00 98.19 88 ASN A CA 1
ATOM 659 C C . ASN A 1 88 ? 0.991 -14.545 -2.980 1.00 98.19 88 ASN A C 1
ATOM 661 O O . ASN A 1 88 ? -0.215 -14.783 -2.942 1.00 98.19 88 ASN A O 1
ATOM 665 N N . ASP A 1 89 ? 1.899 -15.415 -3.408 1.00 96.56 89 ASP A N 1
ATOM 666 C CA . ASP A 1 89 ? 1.592 -16.783 -3.809 1.00 96.56 89 ASP A CA 1
ATOM 667 C C . ASP A 1 89 ? 2.111 -17.759 -2.748 1.00 96.56 89 ASP A C 1
ATOM 669 O O . ASP A 1 89 ? 3.271 -18.181 -2.769 1.00 96.56 89 ASP A O 1
ATOM 673 N N . GLY A 1 90 ? 1.268 -18.049 -1.754 1.00 95.00 90 GLY A N 1
ATOM 674 C CA . GLY A 1 90 ? 1.599 -18.987 -0.678 1.00 95.00 90 GLY A CA 1
ATOM 675 C C . GLY A 1 90 ? 2.808 -18.567 0.167 1.00 95.00 90 GLY A C 1
ATOM 676 O O . GLY A 1 90 ? 3.578 -19.417 0.603 1.00 95.00 90 GLY A O 1
ATOM 677 N N . GLY A 1 91 ? 3.009 -17.262 0.369 1.00 95.19 91 GLY A N 1
ATOM 678 C CA . GLY A 1 91 ? 4.155 -16.687 1.081 1.00 95.19 91 GLY A CA 1
ATOM 679 C C . GLY A 1 91 ? 5.301 -16.248 0.170 1.00 95.19 91 GLY A C 1
ATOM 680 O O . GLY A 1 91 ? 6.227 -15.585 0.635 1.00 95.19 91 GLY A O 1
ATOM 681 N N . ARG A 1 92 ? 5.243 -16.555 -1.132 1.00 97.06 92 ARG A N 1
ATOM 682 C CA . ARG A 1 92 ? 6.187 -16.008 -2.114 1.00 97.06 92 ARG A CA 1
ATOM 683 C C . ARG A 1 92 ? 5.734 -14.613 -2.516 1.00 97.06 92 ARG A C 1
ATOM 685 O O . ARG A 1 92 ? 4.759 -14.460 -3.251 1.00 97.06 92 ARG A O 1
ATOM 692 N N . ILE A 1 93 ? 6.434 -13.608 -1.997 1.00 98.31 93 ILE A N 1
ATOM 693 C CA . ILE A 1 93 ? 6.115 -12.203 -2.247 1.00 98.31 93 ILE A CA 1
ATOM 694 C C . ILE A 1 93 ? 6.852 -11.724 -3.490 1.00 98.31 93 ILE A C 1
ATOM 696 O O . ILE A 1 93 ? 8.082 -11.761 -3.526 1.00 98.31 93 ILE A O 1
ATOM 700 N N . GLY A 1 94 ? 6.098 -11.263 -4.485 1.00 98.06 94 GLY A N 1
ATOM 701 C CA . GLY A 1 94 ? 6.608 -10.647 -5.709 1.00 98.06 94 GLY A CA 1
ATOM 702 C C . GLY A 1 94 ? 6.180 -9.187 -5.816 1.00 98.06 94 GLY A C 1
ATOM 703 O O . GLY A 1 94 ? 5.074 -8.848 -5.391 1.00 98.06 94 GLY A O 1
ATOM 704 N N . VAL A 1 95 ? 7.006 -8.335 -6.426 1.00 98.19 95 VAL A N 1
ATOM 705 C CA . VAL A 1 95 ? 6.600 -6.980 -6.825 1.00 98.19 95 VAL A CA 1
ATOM 706 C C . VAL A 1 95 ? 6.939 -6.715 -8.290 1.00 98.19 95 VAL A C 1
ATOM 708 O O . VAL A 1 95 ? 8.021 -7.049 -8.775 1.00 98.19 95 VAL A O 1
ATOM 711 N N . GLU A 1 96 ? 5.997 -6.104 -9.000 1.00 97.75 96 GLU A N 1
ATOM 712 C CA . GLU A 1 96 ? 6.213 -5.538 -10.329 1.00 97.75 96 GLU A CA 1
ATOM 713 C C . GLU A 1 96 ? 5.705 -4.090 -10.369 1.00 97.75 96 GLU A C 1
ATOM 715 O O . GLU A 1 96 ? 4.742 -3.730 -9.684 1.00 97.75 96 GLU A O 1
ATOM 720 N N . TYR A 1 97 ? 6.362 -3.254 -11.171 1.00 97.62 97 TYR A N 1
ATOM 721 C CA . TYR A 1 97 ? 5.967 -1.870 -11.417 1.00 97.62 97 TYR A CA 1
ATOM 722 C C . TYR A 1 97 ? 5.464 -1.718 -12.847 1.00 97.62 97 TYR A C 1
ATOM 724 O O . TYR A 1 97 ? 6.045 -2.254 -13.788 1.00 97.62 97 TYR A O 1
ATOM 732 N N . VAL A 1 98 ? 4.363 -0.998 -13.018 1.00 97.00 98 VAL A N 1
ATOM 733 C CA . VAL A 1 98 ? 3.640 -0.887 -14.280 1.00 97.00 98 VAL A CA 1
ATOM 734 C C . VAL A 1 98 ? 3.594 0.564 -14.726 1.00 97.00 98 VAL A C 1
ATOM 736 O O . VAL A 1 98 ? 2.926 1.404 -14.116 1.00 97.00 98 VAL A O 1
ATOM 739 N N . ASP A 1 99 ? 4.245 0.833 -15.852 1.00 93.56 99 ASP A N 1
ATOM 740 C CA . ASP A 1 99 ? 4.064 2.064 -16.606 1.00 93.56 99 ASP A CA 1
ATOM 741 C C . ASP A 1 99 ? 2.957 1.848 -17.644 1.00 93.56 99 ASP A C 1
ATOM 743 O O . ASP A 1 99 ? 3.140 1.215 -18.687 1.00 93.56 99 ASP A O 1
ATOM 747 N N . ALA A 1 100 ? 1.772 2.383 -17.350 1.00 90.75 100 ALA A N 1
ATOM 748 C CA . ALA A 1 100 ? 0.633 2.322 -18.258 1.00 90.75 100 ALA A CA 1
ATOM 749 C C . ALA A 1 100 ? 0.805 3.181 -19.521 1.00 90.75 100 ALA A C 1
ATOM 751 O O . ALA A 1 100 ? 0.207 2.855 -20.544 1.00 90.75 100 ALA A O 1
ATOM 752 N N . ALA A 1 101 ? 1.609 4.248 -19.473 1.00 88.31 101 ALA A N 1
ATOM 753 C CA . ALA A 1 101 ? 1.854 5.116 -20.621 1.00 88.31 101 ALA A CA 1
ATOM 754 C C . ALA A 1 101 ? 2.799 4.443 -21.625 1.00 88.31 101 ALA A C 1
ATOM 756 O O . ALA A 1 101 ? 2.536 4.465 -22.825 1.00 88.31 101 ALA A O 1
ATOM 757 N N . GLN A 1 102 ? 3.850 3.787 -21.131 1.00 90.75 102 GLN A N 1
ATOM 758 C CA . GLN A 1 102 ? 4.785 3.015 -21.957 1.00 90.75 102 GLN A CA 1
ATOM 759 C C . GLN A 1 102 ? 4.370 1.551 -22.154 1.00 90.75 102 GLN A C 1
ATOM 761 O O . GLN A 1 102 ? 5.096 0.787 -22.790 1.00 90.75 102 GLN A O 1
ATOM 766 N N . ARG A 1 103 ? 3.223 1.138 -21.596 1.00 94.56 103 ARG A N 1
ATOM 767 C CA . ARG A 1 103 ? 2.716 -0.247 -21.614 1.00 94.56 103 ARG A CA 1
ATOM 768 C C . ARG A 1 103 ? 3.793 -1.265 -21.238 1.00 94.56 103 ARG A C 1
ATOM 770 O O . ARG A 1 103 ? 3.969 -2.279 -21.913 1.00 94.56 103 ARG A O 1
ATOM 777 N N . THR A 1 104 ? 4.527 -0.966 -20.173 1.00 95.19 104 THR A N 1
ATOM 778 C CA . THR A 1 104 ? 5.656 -1.773 -19.709 1.00 95.19 104 THR A CA 1
ATOM 779 C C . THR A 1 104 ? 5.423 -2.228 -18.274 1.00 95.19 104 THR A C 1
ATOM 781 O O . THR A 1 104 ? 4.914 -1.473 -17.447 1.00 95.19 104 THR A O 1
ATOM 784 N N . VAL A 1 105 ? 5.780 -3.478 -17.990 1.00 97.25 105 VAL A N 1
ATOM 785 C CA . VAL A 1 105 ? 5.787 -4.080 -16.657 1.00 97.25 105 VAL A CA 1
ATOM 786 C C . VAL A 1 105 ? 7.222 -4.465 -16.322 1.00 97.25 105 VAL A C 1
ATOM 788 O O . VAL A 1 105 ? 7.851 -5.209 -17.075 1.00 97.25 105 VAL A O 1
ATOM 791 N N . VAL A 1 106 ? 7.724 -3.975 -15.197 1.00 97.06 106 VAL A N 1
ATOM 792 C CA . VAL A 1 106 ? 9.081 -4.221 -14.710 1.00 97.06 106 VAL A CA 1
ATOM 793 C C . VAL A 1 106 ? 9.005 -5.102 -13.474 1.00 97.06 106 VAL A C 1
ATOM 795 O O . VAL A 1 106 ? 8.492 -4.678 -12.439 1.00 97.06 106 VAL A O 1
ATOM 798 N N . ALA A 1 107 ? 9.501 -6.332 -13.580 1.00 96.75 107 ALA A N 1
ATOM 799 C CA . ALA A 1 107 ? 9.620 -7.229 -12.437 1.00 96.75 107 ALA A CA 1
ATOM 800 C C . ALA A 1 107 ? 10.891 -6.900 -11.644 1.00 96.75 107 ALA A C 1
ATOM 802 O O . ALA A 1 107 ? 11.975 -6.778 -12.223 1.00 96.75 107 ALA A O 1
ATOM 803 N N . VAL A 1 108 ? 10.758 -6.781 -10.324 1.00 96.75 108 VAL A N 1
ATOM 804 C CA . VAL A 1 108 ?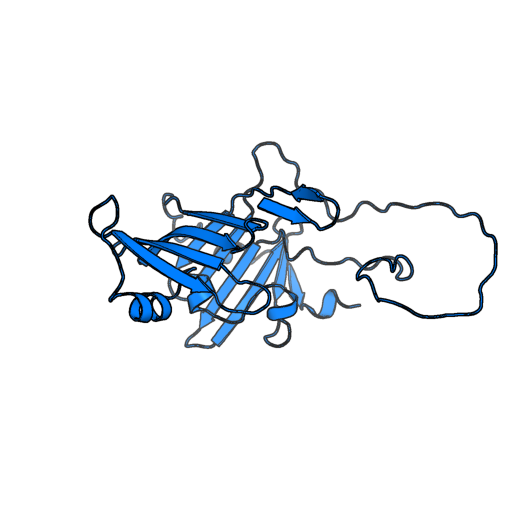 11.873 -6.448 -9.429 1.00 96.75 108 VAL A CA 1
ATOM 805 C C . VAL A 1 108 ? 12.240 -7.694 -8.620 1.00 96.75 108 VAL A C 1
ATOM 807 O O . VAL A 1 108 ? 11.344 -8.332 -8.066 1.00 96.75 108 VAL A O 1
ATOM 810 N N . PRO A 1 109 ? 13.520 -8.099 -8.563 1.00 96.69 109 PRO A N 1
ATOM 811 C CA . PRO A 1 109 ? 13.939 -9.220 -7.729 1.00 96.69 109 PRO A CA 1
ATOM 812 C C . PRO A 1 109 ? 13.979 -8.824 -6.239 1.00 96.69 109 PRO A C 1
ATOM 814 O O . PRO A 1 109 ? 14.186 -7.652 -5.931 1.00 96.69 109 PRO A O 1
ATOM 817 N N . PRO A 1 110 ? 13.863 -9.780 -5.292 1.00 96.81 110 PRO A N 1
ATOM 818 C CA . PRO A 1 110 ? 13.848 -9.488 -3.852 1.00 96.81 110 PRO A CA 1
ATOM 819 C C . PRO A 1 110 ? 15.028 -8.660 -3.333 1.00 96.81 110 PRO A C 1
ATOM 821 O O . PRO A 1 110 ? 14.851 -7.857 -2.422 1.00 96.81 110 PRO A O 1
ATOM 824 N N . ALA A 1 111 ? 16.213 -8.829 -3.928 1.00 95.94 111 ALA A N 1
ATOM 825 C CA . ALA A 1 111 ? 17.407 -8.059 -3.575 1.00 95.94 111 ALA A CA 1
ATOM 826 C C . ALA A 1 111 ? 17.253 -6.544 -3.824 1.00 95.94 111 ALA A C 1
ATOM 828 O O . ALA A 1 111 ? 17.949 -5.755 -3.197 1.00 95.94 111 ALA A O 1
ATOM 829 N N . GLU A 1 112 ? 16.312 -6.148 -4.685 1.00 96.12 112 GLU A N 1
ATOM 830 C CA . GLU A 1 112 ? 16.095 -4.774 -5.156 1.00 96.12 112 GLU A CA 1
ATOM 831 C C . GLU A 1 112 ? 14.761 -4.187 -4.665 1.00 96.12 112 GLU A C 1
ATOM 833 O O . GLU A 1 112 ? 14.280 -3.154 -5.136 1.00 96.12 112 GLU A O 1
ATOM 838 N N . TYR A 1 113 ? 14.098 -4.844 -3.710 1.00 95.75 113 TYR A N 1
ATOM 839 C CA . TYR A 1 113 ? 12.843 -4.324 -3.166 1.00 95.75 113 TYR A CA 1
ATOM 840 C C . TYR A 1 113 ? 13.053 -2.954 -2.521 1.00 95.75 113 TYR A C 1
ATOM 842 O O . TYR A 1 113 ? 12.362 -1.995 -2.875 1.00 95.75 113 TYR A O 1
ATOM 850 N N . GLU A 1 114 ? 14.051 -2.832 -1.646 1.00 92.56 114 GLU A N 1
ATOM 851 C CA . GLU A 1 114 ? 14.294 -1.584 -0.922 1.00 92.56 114 GLU A CA 1
ATOM 852 C C . GLU A 1 114 ? 14.727 -0.446 -1.855 1.00 92.56 114 GLU A C 1
ATOM 854 O O . GLU A 1 114 ? 14.299 0.693 -1.663 1.00 92.56 114 GLU A O 1
ATOM 859 N N . THR A 1 115 ? 15.499 -0.750 -2.905 1.00 90.19 115 THR A N 1
ATOM 860 C CA . THR A 1 115 ? 15.972 0.240 -3.892 1.00 90.19 115 THR A CA 1
ATOM 861 C C . THR A 1 115 ? 14.832 0.818 -4.730 1.00 90.19 115 THR A C 1
ATOM 863 O O . THR A 1 115 ? 14.935 1.940 -5.220 1.00 90.19 115 THR A O 1
ATOM 866 N N . THR A 1 116 ? 13.710 0.099 -4.829 1.00 90.94 116 THR A N 1
ATOM 867 C CA . THR A 1 116 ? 12.490 0.542 -5.522 1.00 90.94 116 THR A CA 1
ATOM 868 C C . THR A 1 116 ? 11.394 1.037 -4.572 1.00 90.94 116 THR A C 1
ATOM 870 O O . THR A 1 116 ? 10.291 1.341 -5.015 1.00 90.94 116 THR A O 1
ATOM 873 N N . GLY A 1 117 ? 11.657 1.131 -3.262 1.00 89.44 117 GLY A N 1
ATOM 874 C CA . GLY A 1 117 ? 10.683 1.629 -2.282 1.00 89.44 117 GLY A CA 1
ATOM 875 C C . GLY A 1 117 ? 9.631 0.603 -1.835 1.00 89.44 117 GLY A C 1
ATOM 876 O O . GLY A 1 117 ? 8.565 0.976 -1.329 1.00 89.44 117 GLY A O 1
ATOM 877 N N . PHE A 1 118 ? 9.905 -0.692 -2.004 1.00 95.06 118 PHE A N 1
ATOM 878 C CA . PHE A 1 118 ? 9.131 -1.780 -1.410 1.00 95.06 118 PHE A CA 1
ATOM 879 C C . PHE A 1 118 ? 9.923 -2.439 -0.274 1.00 95.06 118 PHE A C 1
ATOM 881 O O . PHE A 1 118 ? 11.104 -2.716 -0.396 1.00 95.06 118 PHE A O 1
ATOM 888 N N . ASP A 1 119 ? 9.278 -2.719 0.851 1.00 94.88 119 ASP A N 1
ATOM 889 C CA . ASP A 1 119 ? 9.934 -3.271 2.044 1.00 94.88 119 ASP A CA 1
ATOM 890 C C . ASP A 1 119 ? 9.890 -4.809 2.112 1.00 94.88 119 ASP A C 1
ATOM 892 O O . ASP A 1 119 ? 10.226 -5.402 3.135 1.00 94.88 119 ASP A O 1
ATOM 896 N N . GLY A 1 120 ? 9.409 -5.467 1.052 1.00 96.44 120 GLY A N 1
ATOM 897 C CA . GLY A 1 120 ? 9.217 -6.918 1.015 1.00 96.44 120 GLY A CA 1
ATOM 898 C C . GLY A 1 120 ? 8.030 -7.432 1.835 1.00 96.44 120 GLY A C 1
ATOM 899 O O . GLY A 1 120 ? 7.756 -8.632 1.817 1.00 96.44 120 GLY A O 1
ATOM 900 N N . SER A 1 121 ? 7.298 -6.563 2.538 1.00 96.88 121 SER A N 1
ATOM 901 C CA . SER A 1 121 ? 6.256 -6.966 3.479 1.00 96.88 121 SER A CA 1
ATOM 902 C C . SER A 1 121 ? 4.875 -6.985 2.830 1.00 96.88 121 SER A C 1
ATOM 904 O O . SER A 1 121 ? 4.276 -5.951 2.518 1.00 96.88 121 SER A O 1
ATOM 906 N N . TRP A 1 122 ? 4.310 -8.188 2.705 1.00 97.50 122 TRP A N 1
ATOM 907 C CA . TRP A 1 122 ? 2.915 -8.365 2.300 1.00 97.50 122 TRP A CA 1
ATOM 908 C C . TRP A 1 122 ? 1.937 -7.676 3.250 1.00 97.50 122 TRP A C 1
ATOM 910 O O . TRP A 1 122 ? 1.002 -7.022 2.796 1.00 97.50 122 TRP A O 1
ATOM 920 N N . ASP A 1 123 ? 2.155 -7.780 4.561 1.00 96.56 123 ASP A N 1
ATOM 921 C CA . ASP A 1 123 ? 1.245 -7.200 5.549 1.00 96.56 123 ASP A CA 1
ATOM 922 C C . ASP A 1 123 ? 1.225 -5.670 5.469 1.00 96.56 123 ASP A C 1
ATOM 924 O O . ASP A 1 123 ? 0.156 -5.061 5.565 1.00 96.56 123 ASP A O 1
ATOM 928 N N . ASN A 1 124 ? 2.383 -5.042 5.238 1.00 95.62 124 ASN A N 1
ATOM 929 C CA . ASN A 1 124 ? 2.452 -3.596 5.031 1.00 95.62 124 ASN A CA 1
ATOM 930 C C . ASN A 1 124 ? 1.757 -3.203 3.725 1.00 95.62 124 ASN A C 1
ATOM 932 O O . ASN A 1 124 ? 0.970 -2.258 3.720 1.00 95.62 124 ASN A O 1
ATOM 936 N N . ALA A 1 125 ? 1.967 -3.959 2.643 1.00 96.50 125 ALA A N 1
ATOM 937 C CA . ALA A 1 125 ? 1.286 -3.712 1.377 1.00 96.50 125 ALA A CA 1
ATOM 938 C C . ALA A 1 125 ? -0.240 -3.875 1.491 1.00 96.50 125 ALA A C 1
ATOM 940 O O . ALA A 1 125 ? -0.984 -3.026 1.011 1.00 96.50 125 ALA A O 1
ATOM 941 N N . PHE A 1 126 ? -0.727 -4.941 2.131 1.00 97.25 126 PHE A N 1
ATOM 942 C CA . PHE A 1 126 ? -2.147 -5.303 2.150 1.00 97.25 126 PHE A CA 1
ATOM 943 C C . PHE A 1 126 ? -2.973 -4.525 3.178 1.00 97.25 126 PHE A C 1
ATOM 945 O O . PHE A 1 126 ? -4.139 -4.198 2.916 1.00 97.25 126 PHE A O 1
ATOM 952 N N . TYR A 1 127 ? -2.401 -4.239 4.350 1.00 96.12 127 TYR A N 1
ATOM 953 C CA . TYR A 1 127 ? -3.117 -3.584 5.445 1.00 96.12 127 TYR A CA 1
ATOM 954 C C . TYR A 1 127 ? -2.751 -2.114 5.623 1.00 96.12 127 TYR A C 1
ATOM 956 O O . TYR A 1 127 ? -3.507 -1.413 6.294 1.00 96.12 127 TYR A O 1
ATOM 964 N N . ILE A 1 128 ? -1.631 -1.637 5.058 1.00 94.69 128 ILE A N 1
ATOM 965 C CA . ILE A 1 128 ? -0.997 -0.324 5.311 1.00 94.69 128 ILE A CA 1
ATOM 966 C C . ILE A 1 128 ? -0.511 -0.168 6.762 1.00 94.69 128 ILE A C 1
ATOM 968 O O . ILE A 1 128 ? 0.569 0.350 7.023 1.00 94.69 128 ILE A O 1
ATOM 972 N N . THR A 1 129 ? -1.300 -0.628 7.729 1.00 94.31 129 THR A N 1
ATOM 973 C CA . THR A 1 129 ? -0.934 -0.805 9.131 1.00 94.31 129 THR A CA 1
ATOM 974 C C . THR A 1 129 ? -1.219 -2.256 9.519 1.00 94.31 129 THR A C 1
ATOM 976 O O . THR A 1 129 ? -2.390 -2.617 9.655 1.00 94.31 129 THR A O 1
ATOM 979 N N . PRO A 1 130 ? -0.188 -3.103 9.695 1.00 93.62 130 PRO A N 1
ATOM 980 C CA . PRO A 1 130 ? -0.379 -4.513 10.010 1.00 93.62 130 PRO A CA 1
ATOM 981 C C . PRO A 1 130 ? -1.206 -4.734 11.284 1.00 93.62 130 PRO A C 1
ATOM 983 O O . PRO A 1 130 ? -0.921 -4.116 12.318 1.00 93.62 130 PRO A O 1
ATOM 986 N N . PRO A 1 131 ? -2.156 -5.686 11.290 1.00 91.81 131 PRO A N 1
ATOM 987 C CA . PRO A 1 131 ? -2.915 -6.036 12.491 1.00 91.81 131 PRO A CA 1
ATOM 988 C C . PRO A 1 131 ? -2.025 -6.462 13.668 1.00 91.81 131 PRO A C 1
ATOM 990 O O . PRO A 1 131 ? -2.350 -6.201 14.828 1.00 91.81 131 PRO A O 1
ATOM 993 N N . SER A 1 132 ? -0.863 -7.063 13.388 1.00 92.88 132 SER A N 1
ATOM 994 C CA . SER A 1 132 ? 0.125 -7.438 14.408 1.00 92.88 132 SER A CA 1
ATOM 995 C C . SER A 1 132 ? 0.662 -6.227 15.180 1.00 92.88 132 SER A C 1
ATOM 997 O O . SER A 1 132 ? 0.906 -6.327 16.385 1.00 92.88 132 SER A O 1
ATOM 999 N N . GLN A 1 133 ? 0.798 -5.068 14.526 1.00 91.81 133 GLN A N 1
ATOM 1000 C CA . GLN A 1 133 ? 1.162 -3.809 15.175 1.00 91.81 133 GLN A CA 1
ATOM 1001 C C . GLN A 1 133 ? 0.033 -3.307 16.072 1.00 91.81 133 GLN A C 1
ATOM 1003 O O . GLN A 1 133 ? 0.274 -2.962 17.228 1.00 91.81 133 GLN A O 1
ATOM 1008 N N . LEU A 1 134 ? -1.202 -3.328 15.576 1.00 93.56 134 LEU A N 1
ATOM 1009 C CA . LEU A 1 134 ? -2.372 -2.875 16.330 1.00 93.56 134 LEU A CA 1
ATOM 1010 C C . LEU A 1 134 ? -2.624 -3.730 17.571 1.00 93.56 134 LEU A C 1
ATOM 1012 O O . LEU A 1 134 ? -2.968 -3.198 18.625 1.00 93.56 134 LEU A O 1
ATOM 1016 N N . LYS A 1 135 ? -2.386 -5.044 17.486 1.00 92.94 135 LYS A N 1
ATOM 1017 C CA . LYS A 1 135 ? -2.505 -5.960 18.627 1.00 92.94 135 LYS A CA 1
ATOM 1018 C C . LYS A 1 135 ? -1.611 -5.539 19.796 1.00 92.94 135 LYS A C 1
ATOM 1020 O O . LYS A 1 135 ? -2.056 -5.584 20.938 1.00 92.94 135 LYS A O 1
ATOM 1025 N N . ARG A 1 136 ? -0.387 -5.072 19.520 1.00 91.44 136 ARG A N 1
ATOM 1026 C CA . ARG A 1 136 ? 0.542 -4.578 20.556 1.00 91.44 136 ARG A CA 1
ATOM 1027 C C . ARG A 1 136 ? 0.069 -3.280 21.214 1.00 91.44 136 ARG A C 1
ATOM 1029 O O . ARG A 1 136 ? 0.397 -3.036 22.366 1.00 91.44 136 ARG A O 1
ATOM 1036 N N . LEU A 1 137 ? -0.708 -2.470 20.498 1.00 92.62 137 LEU A N 1
ATOM 1037 C CA . LEU A 1 137 ? -1.208 -1.168 20.955 1.00 92.62 137 LEU A CA 1
ATOM 1038 C C . LEU A 1 137 ? -2.634 -1.239 21.535 1.00 92.62 137 LEU A C 1
ATOM 1040 O O . LEU A 1 137 ? -3.166 -0.237 22.009 1.00 92.62 137 LEU A O 1
ATOM 1044 N N . ALA A 1 138 ? -3.276 -2.410 21.498 1.00 90.25 138 ALA A N 1
ATOM 1045 C CA . ALA A 1 138 ? -4.698 -2.562 21.803 1.00 90.25 138 ALA A CA 1
ATOM 1046 C C . ALA A 1 138 ? -5.077 -2.155 23.234 1.00 90.25 138 ALA A C 1
ATOM 1048 O O . ALA A 1 138 ? -6.144 -1.572 23.425 1.00 90.25 138 ALA A O 1
ATOM 1049 N N . ALA A 1 139 ? -4.203 -2.391 24.216 1.00 92.25 139 ALA A N 1
ATOM 1050 C CA . ALA A 1 139 ? -4.464 -2.053 25.617 1.00 92.25 139 ALA A CA 1
ATOM 1051 C C . ALA A 1 139 ? -4.642 -0.542 25.859 1.00 92.25 139 ALA A C 1
ATOM 1053 O O . ALA A 1 139 ? -5.358 -0.146 26.770 1.00 92.25 139 ALA A O 1
ATOM 1054 N N . GLN A 1 140 ? -4.011 0.299 25.034 1.00 92.06 140 GLN A N 1
ATOM 1055 C CA . GLN A 1 140 ? -4.049 1.764 25.149 1.00 92.06 140 GLN A CA 1
ATOM 1056 C C . GLN A 1 140 ? -4.935 2.413 24.081 1.00 92.06 140 GLN A C 1
ATOM 1058 O O . GLN A 1 140 ? -4.940 3.633 23.905 1.00 92.06 140 GLN A O 1
ATOM 1063 N N . SER A 1 141 ? -5.671 1.591 23.338 1.00 95.44 141 SER A N 1
ATOM 1064 C CA . SER A 1 141 ? -6.541 2.068 22.281 1.00 95.44 141 SER A CA 1
ATOM 1065 C C . SER A 1 141 ? -7.777 2.776 22.836 1.00 95.44 141 SER A C 1
ATOM 1067 O O . SER A 1 141 ? -8.229 2.515 23.951 1.00 95.44 141 SER A O 1
ATOM 1069 N N . LYS A 1 142 ? -8.335 3.687 22.041 1.00 97.31 142 LYS A N 1
ATOM 1070 C CA . LYS A 1 142 ? -9.536 4.454 22.389 1.00 97.31 142 LYS A CA 1
ATOM 1071 C C . LYS A 1 142 ? -10.615 4.229 21.332 1.00 97.31 142 LYS A C 1
ATOM 1073 O O . LYS A 1 142 ? -10.266 4.078 20.160 1.00 97.31 142 LYS A O 1
ATOM 1078 N N . PRO A 1 143 ? -11.909 4.224 21.686 1.00 97.38 143 PRO A N 1
ATOM 1079 C CA . PRO A 1 143 ? -12.979 4.195 20.693 1.00 97.38 143 PRO A CA 1
ATOM 1080 C C . PRO A 1 143 ? -12.824 5.316 19.653 1.00 97.38 143 PRO A C 1
ATOM 1082 O O . PRO A 1 143 ? -12.395 6.427 19.973 1.00 97.38 143 PRO A O 1
ATOM 1085 N N . GLY A 1 144 ? -13.127 5.005 18.394 1.00 96.94 144 GLY A N 1
ATOM 1086 C CA . GLY A 1 144 ? -13.184 5.979 17.311 1.00 96.94 144 GLY A CA 1
ATOM 1087 C C . GLY A 1 144 ? -14.560 6.653 17.200 1.00 96.94 144 GLY A C 1
ATOM 1088 O O . GLY A 1 144 ? -15.477 6.326 17.951 1.00 96.94 144 GLY A O 1
ATOM 1089 N N . PRO A 1 145 ? -14.718 7.603 16.262 1.00 95.31 145 PRO A N 1
ATOM 1090 C CA . PRO A 1 145 ? -15.950 8.377 16.104 1.00 95.31 145 PRO A CA 1
ATOM 1091 C C . PRO A 1 145 ? -17.126 7.576 15.521 1.00 95.31 145 PRO A C 1
ATOM 1093 O O . PRO A 1 145 ? -18.267 8.008 15.643 1.00 95.31 145 PRO A O 1
ATOM 1096 N N . ALA A 1 146 ? -16.869 6.432 14.879 1.00 95.06 146 ALA A N 1
ATOM 1097 C CA . ALA A 1 146 ? -17.894 5.571 14.291 1.00 95.06 146 ALA A CA 1
ATOM 1098 C C . ALA A 1 146 ? -17.868 4.160 14.914 1.00 95.06 146 ALA A C 1
ATOM 1100 O O . ALA A 1 146 ? -16.800 3.705 15.347 1.00 95.06 146 ALA A O 1
ATOM 1101 N N . PRO A 1 147 ? -18.999 3.429 14.930 1.00 96.00 147 PRO A N 1
ATOM 1102 C CA . PRO A 1 147 ? -19.033 2.038 15.378 1.00 96.00 147 PRO A CA 1
ATOM 1103 C C . PRO A 1 147 ? -18.009 1.164 14.640 1.00 96.00 147 PRO A C 1
ATOM 1105 O O . PRO A 1 147 ? -17.821 1.297 13.432 1.00 96.00 147 PRO A O 1
ATOM 1108 N N . GLY A 1 148 ? -17.331 0.275 15.371 1.00 95.69 148 GLY A N 1
ATOM 1109 C CA . GLY A 1 148 ? -16.289 -0.590 14.801 1.00 95.69 148 GLY A CA 1
ATOM 1110 C C . GLY A 1 148 ? -15.019 0.155 14.369 1.00 95.69 148 GLY A C 1
ATOM 1111 O O . GLY A 1 148 ? -14.269 -0.354 13.535 1.00 95.69 148 GLY A O 1
ATOM 1112 N N . THR A 1 149 ? -14.787 1.367 14.892 1.00 97.62 149 THR A N 1
ATOM 1113 C CA . THR A 1 149 ? -13.534 2.105 14.694 1.00 97.62 149 THR A CA 1
ATOM 1114 C C . THR A 1 149 ? -12.807 2.371 16.003 1.00 97.62 149 THR A C 1
ATOM 1116 O O . THR A 1 149 ? -13.421 2.482 17.069 1.00 97.62 149 THR A O 1
ATOM 1119 N N . ARG A 1 150 ? -11.477 2.474 15.931 1.00 98.12 150 ARG A N 1
ATOM 1120 C CA . ARG A 1 150 ? -10.614 2.597 17.108 1.00 98.12 150 ARG A CA 1
ATOM 1121 C C . ARG A 1 150 ? -9.359 3.405 16.808 1.00 98.12 150 ARG A C 1
ATOM 1123 O O . ARG A 1 150 ? -8.702 3.189 15.793 1.00 98.12 150 ARG A O 1
ATOM 1130 N N . TRP A 1 151 ? -9.022 4.319 17.709 1.00 98.25 151 TRP A N 1
ATOM 1131 C CA . TRP A 1 151 ? -7.763 5.047 17.707 1.00 98.25 151 TRP A CA 1
ATOM 1132 C C . TRP A 1 151 ? -6.672 4.253 18.415 1.00 98.25 151 TRP A C 1
ATOM 1134 O O . TRP A 1 151 ? -6.847 3.793 19.543 1.00 98.25 151 TRP A O 1
ATOM 1144 N N . TYR A 1 152 ? -5.524 4.175 17.760 1.00 97.81 152 TYR A N 1
ATOM 1145 C CA . TYR A 1 152 ? -4.268 3.679 18.298 1.00 97.81 152 TYR A CA 1
ATOM 1146 C C . TYR A 1 152 ? -3.238 4.800 18.255 1.00 97.81 152 TYR A C 1
ATOM 1148 O O . TYR A 1 152 ? -3.212 5.586 17.305 1.00 97.81 152 TYR A O 1
ATOM 1156 N N . GLU A 1 153 ? -2.387 4.866 19.269 1.00 95.38 153 GLU A N 1
ATOM 1157 C CA . GLU A 1 153 ? -1.319 5.853 19.365 1.00 95.38 153 GLU A CA 1
ATOM 1158 C C . GLU A 1 153 ? -0.029 5.164 19.798 1.00 95.38 153 GLU A C 1
ATOM 1160 O O . GLU A 1 153 ? -0.049 4.255 20.627 1.00 95.38 153 GLU A O 1
ATOM 1165 N N . GLN A 1 154 ? 1.088 5.569 19.203 1.00 92.38 154 GLN A N 1
ATOM 1166 C CA . GLN A 1 154 ? 2.403 5.032 19.515 1.00 92.38 154 GLN A CA 1
ATOM 1167 C C . GLN A 1 154 ? 3.448 6.143 19.437 1.00 92.38 154 GLN A C 1
ATOM 1169 O O . GLN A 1 154 ? 3.563 6.825 18.416 1.00 92.38 154 GLN A O 1
ATOM 1174 N N . THR A 1 155 ? 4.268 6.266 20.479 1.00 91.62 155 THR A N 1
ATOM 1175 C CA . THR A 1 155 ? 5.495 7.065 20.426 1.00 91.62 155 THR A CA 1
ATOM 1176 C C . THR A 1 155 ? 6.554 6.323 19.618 1.00 91.62 155 THR A C 1
ATOM 1178 O O . THR A 1 155 ? 6.864 5.159 19.879 1.00 91.62 155 THR A O 1
ATOM 1181 N N . VAL A 1 156 ? 7.115 6.998 18.623 1.00 85.56 156 VAL A N 1
ATOM 1182 C CA . VAL A 1 156 ? 8.252 6.526 17.837 1.00 85.56 156 VAL A CA 1
ATOM 1183 C C . VAL A 1 156 ? 9.506 7.108 18.479 1.00 85.56 156 VAL A C 1
ATOM 1185 O O . VAL A 1 156 ? 9.613 8.319 18.619 1.00 85.56 156 VAL A O 1
ATOM 1188 N N . GLY A 1 157 ? 10.427 6.247 18.914 1.00 78.56 157 GLY A N 1
ATOM 1189 C CA . GLY A 1 157 ? 11.649 6.642 19.632 1.00 78.56 157 GLY A CA 1
ATOM 1190 C C . GLY A 1 157 ? 12.938 6.525 18.814 1.00 78.56 157 GLY A C 1
ATOM 1191 O O . GLY A 1 157 ? 14.024 6.628 19.376 1.00 78.56 157 GLY A O 1
ATOM 1192 N N . ALA A 1 158 ? 12.851 6.268 17.505 1.00 74.25 158 ALA A N 1
ATOM 1193 C CA . ALA A 1 158 ? 14.039 6.107 16.670 1.00 74.25 158 ALA A CA 1
ATOM 1194 C C . ALA A 1 158 ? 14.804 7.444 16.552 1.00 74.25 158 ALA A C 1
ATOM 1196 O O . ALA A 1 158 ? 14.157 8.467 16.324 1.00 74.25 158 ALA A O 1
ATOM 1197 N N . PRO A 1 159 ? 16.152 7.467 16.624 1.00 64.94 159 PRO A N 1
ATOM 1198 C CA . PRO A 1 159 ? 16.946 8.705 16.679 1.00 64.94 159 PRO A CA 1
ATOM 1199 C C . PRO A 1 159 ? 16.681 9.735 15.566 1.00 64.94 159 PRO A C 1
ATOM 1201 O O . PRO A 1 159 ? 16.906 10.920 15.774 1.00 64.94 159 PRO A O 1
ATOM 1204 N N . ARG A 1 160 ? 16.195 9.304 14.392 1.00 63.12 160 ARG A N 1
ATOM 1205 C CA . ARG A 1 160 ? 15.862 10.173 13.243 1.00 63.12 160 ARG A CA 1
ATOM 1206 C C . ARG A 1 160 ? 14.360 10.332 12.973 1.00 63.12 160 ARG A C 1
ATOM 1208 O O . ARG A 1 160 ? 13.982 10.946 11.983 1.00 63.12 160 ARG A O 1
ATOM 1215 N N . ALA A 1 161 ? 13.502 9.748 13.806 1.00 69.69 161 ALA A N 1
ATOM 1216 C CA . ALA A 1 161 ? 12.051 9.747 13.614 1.00 69.69 161 ALA A CA 1
ATOM 1217 C C . ALA A 1 161 ? 11.302 9.825 14.952 1.00 69.69 161 ALA A C 1
ATOM 1219 O O . ALA A 1 161 ? 10.260 9.191 15.124 1.00 69.69 161 ALA A O 1
ATOM 1220 N N . GLN A 1 162 ? 11.859 10.562 15.918 1.00 89.81 162 GLN A N 1
ATOM 1221 C CA . GLN A 1 162 ? 11.189 10.771 17.194 1.00 89.81 162 GLN A CA 1
ATOM 1222 C C . GLN A 1 162 ? 9.872 11.511 16.969 1.00 89.81 162 GLN A C 1
ATOM 1224 O O . GLN A 1 162 ? 9.849 12.556 16.316 1.00 89.81 162 GLN A O 1
ATOM 1229 N N . GLY A 1 163 ? 8.774 10.980 17.496 1.00 93.56 163 GLY A N 1
ATOM 1230 C CA . GLY A 1 163 ? 7.456 11.563 17.278 1.00 93.56 163 GLY A CA 1
ATOM 1231 C C . GLY A 1 163 ? 6.309 10.672 17.726 1.00 93.56 163 GLY A C 1
ATOM 1232 O O . GLY A 1 163 ? 6.493 9.706 18.462 1.00 93.56 163 GLY A O 1
ATOM 1233 N N . THR A 1 164 ? 5.110 10.982 17.247 1.00 95.31 164 THR A N 1
ATOM 1234 C CA . THR A 1 164 ? 3.882 10.253 17.574 1.00 95.31 164 THR A CA 1
ATOM 1235 C C . THR A 1 164 ? 3.193 9.801 16.297 1.00 95.31 164 THR A C 1
ATOM 1237 O O . THR A 1 164 ? 2.876 10.626 15.439 1.00 95.31 164 THR A O 1
ATOM 1240 N N . ASN A 1 165 ? 2.923 8.499 16.193 1.00 94.31 165 ASN A N 1
ATOM 1241 C CA . ASN A 1 165 ? 2.038 7.920 15.186 1.00 94.31 165 ASN A CA 1
ATOM 1242 C C . ASN A 1 165 ? 0.631 7.754 15.770 1.00 94.31 165 ASN A C 1
ATOM 1244 O O . ASN A 1 165 ? 0.482 7.239 16.879 1.00 94.31 165 ASN A O 1
ATOM 1248 N N . ARG A 1 166 ? -0.399 8.119 15.005 1.00 97.06 166 ARG A N 1
ATOM 1249 C CA . ARG A 1 166 ? -1.805 7.846 15.327 1.00 97.06 166 ARG A CA 1
ATOM 1250 C C . ARG A 1 166 ? -2.474 7.126 14.170 1.00 97.06 166 ARG A C 1
ATOM 1252 O O . ARG A 1 166 ? -2.279 7.495 13.016 1.00 97.06 166 ARG A O 1
ATOM 1259 N N . VAL A 1 167 ? -3.278 6.119 14.483 1.00 97.88 167 VAL A N 1
ATOM 1260 C CA . VAL A 1 167 ? -4.010 5.329 13.491 1.00 97.88 167 VAL A CA 1
ATOM 1261 C C . VAL A 1 167 ? -5.467 5.233 13.908 1.00 97.88 167 VAL A C 1
ATOM 1263 O O . VAL A 1 167 ? -5.762 4.736 14.993 1.00 97.88 167 VAL A O 1
ATOM 1266 N N . LEU A 1 168 ? -6.375 5.686 13.047 1.00 98.25 168 LEU A N 1
ATOM 1267 C CA . LEU A 1 168 ? -7.793 5.361 13.155 1.00 98.25 168 LEU A CA 1
ATOM 1268 C C . LEU A 1 168 ? -8.046 4.107 12.331 1.00 98.25 168 LEU A C 1
ATOM 1270 O O . LEU A 1 168 ? -7.957 4.149 11.109 1.00 98.25 168 LEU A O 1
ATOM 1274 N N . TRP A 1 169 ? -8.360 3.005 12.992 1.00 98.06 169 TRP A N 1
ATOM 1275 C CA . TRP A 1 169 ? -8.619 1.713 12.369 1.00 98.06 169 TRP A CA 1
ATOM 1276 C C . TRP A 1 169 ? -10.116 1.453 12.212 1.00 98.06 169 TRP A C 1
ATOM 1278 O O . TRP A 1 169 ? -10.897 1.878 13.062 1.00 98.06 169 TRP A O 1
ATOM 1288 N N . SER A 1 170 ? -10.504 0.729 11.159 1.00 97.06 170 SER A N 1
ATOM 1289 C CA . SER A 1 170 ? -11.841 0.154 10.989 1.00 97.06 170 SER A CA 1
ATOM 1290 C C . SER A 1 170 ? -11.773 -1.371 11.014 1.00 97.06 170 SER A C 1
ATOM 1292 O O . SER A 1 170 ? -11.119 -1.977 10.164 1.00 97.06 170 SER A O 1
ATOM 1294 N N . ASP A 1 171 ? -12.509 -1.993 11.936 1.00 94.94 171 ASP A N 1
ATOM 1295 C CA . ASP A 1 171 ? -12.594 -3.452 12.047 1.00 94.94 171 ASP A CA 1
ATOM 1296 C C . ASP A 1 171 ? -13.358 -4.065 10.868 1.00 94.94 171 ASP A C 1
ATOM 1298 O O . ASP A 1 171 ? -12.969 -5.107 10.350 1.00 94.94 171 ASP A O 1
ATOM 1302 N N . ALA A 1 172 ? -14.410 -3.396 10.390 1.00 94.25 172 ALA A N 1
ATOM 1303 C CA . ALA A 1 172 ? -15.195 -3.869 9.250 1.00 94.25 172 ALA A CA 1
ATOM 1304 C C . ALA A 1 172 ? -14.376 -3.882 7.952 1.00 94.25 172 ALA A C 1
ATOM 1306 O O . ALA A 1 172 ? -14.488 -4.807 7.150 1.00 94.25 172 ALA A O 1
ATOM 1307 N N . LEU A 1 173 ? -13.543 -2.857 7.743 1.00 93.50 173 LEU A N 1
ATOM 1308 C CA . LEU A 1 173 ? -12.704 -2.775 6.552 1.00 93.50 173 LEU A CA 1
ATOM 1309 C C . LEU A 1 173 ? -11.375 -3.500 6.717 1.00 93.50 173 LEU A C 1
ATOM 1311 O O . LEU A 1 173 ? -10.739 -3.753 5.704 1.00 93.50 173 LEU A O 1
ATOM 1315 N N . GLN A 1 174 ? -10.925 -3.812 7.934 1.00 95.38 174 GLN A N 1
ATOM 1316 C CA . GLN A 1 174 ? -9.559 -4.285 8.189 1.00 95.38 174 GLN A CA 1
ATOM 1317 C C . GLN A 1 174 ? -8.522 -3.374 7.500 1.00 95.38 174 GLN A C 1
ATOM 1319 O O . GLN A 1 174 ? -7.711 -3.824 6.680 1.00 95.38 174 GLN A O 1
ATOM 1324 N N . ALA A 1 175 ? -8.646 -2.065 7.735 1.00 95.88 175 ALA A N 1
ATOM 1325 C CA . ALA A 1 175 ? -7.802 -1.029 7.142 1.00 95.88 175 ALA A CA 1
ATOM 1326 C C . ALA A 1 175 ? -7.791 0.248 8.006 1.00 95.88 175 ALA A C 1
ATOM 1328 O O . ALA A 1 175 ? -8.779 0.531 8.702 1.00 95.88 175 ALA A O 1
ATOM 1329 N N . PRO A 1 176 ? -6.719 1.061 7.944 1.00 97.25 176 PRO A N 1
ATOM 1330 C CA . PRO A 1 176 ? -6.714 2.371 8.570 1.00 97.25 176 PRO A CA 1
ATOM 1331 C C . PRO A 1 176 ? -7.581 3.343 7.762 1.00 97.25 176 PRO A C 1
ATOM 1333 O O . PRO A 1 176 ? -7.440 3.452 6.551 1.00 97.25 176 PRO A O 1
ATOM 1336 N N . LEU A 1 177 ? -8.456 4.089 8.427 1.00 97.56 177 LEU A N 1
ATOM 1337 C CA . LEU A 1 177 ? -9.164 5.232 7.846 1.00 97.56 177 LEU A CA 1
ATOM 1338 C C . LEU A 1 177 ? -8.282 6.485 7.841 1.00 97.56 177 LEU A C 1
ATOM 1340 O O . LEU A 1 177 ? -8.366 7.303 6.928 1.00 97.56 177 LEU A O 1
ATOM 1344 N N . VAL A 1 178 ? -7.430 6.631 8.859 1.00 98.12 178 VAL A N 1
ATOM 1345 C CA . VAL A 1 178 ? -6.470 7.733 8.992 1.00 98.12 178 VAL A CA 1
ATOM 1346 C C . VAL A 1 178 ? -5.164 7.192 9.565 1.00 98.12 178 VAL A C 1
ATOM 1348 O O . VAL A 1 178 ? -5.189 6.453 10.547 1.00 98.12 178 VAL A O 1
ATOM 1351 N N . VAL A 1 179 ? -4.033 7.598 8.990 1.00 97.56 179 VAL A N 1
ATOM 1352 C CA . VAL A 1 179 ? -2.696 7.417 9.572 1.00 97.56 179 VAL A CA 1
ATOM 1353 C C . VAL A 1 179 ? -2.028 8.779 9.657 1.00 97.56 179 VAL A C 1
ATOM 1355 O O . VAL A 1 179 ? -1.912 9.487 8.659 1.00 97.56 179 VAL A O 1
ATOM 1358 N N . GLU A 1 180 ? -1.577 9.148 10.844 1.00 97.00 180 GLU A N 1
ATOM 1359 C CA . GLU A 1 180 ? -0.919 10.418 11.122 1.00 97.00 180 GLU A CA 1
ATOM 1360 C C . GLU A 1 180 ? 0.435 10.166 11.773 1.00 97.00 180 GLU A C 1
ATOM 1362 O O . GLU A 1 180 ? 0.581 9.273 12.604 1.00 97.00 180 GLU A O 1
ATOM 1367 N N . TYR A 1 181 ? 1.416 10.987 11.421 1.00 95.19 181 TYR A N 1
ATOM 1368 C CA . TYR A 1 181 ? 2.654 11.126 12.178 1.00 95.19 181 TYR A CA 1
ATOM 1369 C C . TYR A 1 181 ? 2.951 12.599 12.375 1.00 95.19 181 TYR A C 1
ATOM 1371 O O . TYR A 1 181 ? 2.752 13.407 11.461 1.00 95.19 181 TYR A O 1
ATOM 1379 N N . ARG A 1 182 ? 3.469 12.920 13.554 1.00 95.31 182 ARG A N 1
ATOM 1380 C CA . ARG A 1 182 ? 4.045 14.220 13.886 1.00 95.31 182 ARG A CA 1
ATOM 1381 C C . ARG A 1 182 ? 5.389 13.980 14.553 1.00 95.31 182 ARG A C 1
ATOM 1383 O O . ARG A 1 182 ? 5.445 13.189 15.494 1.00 95.31 182 ARG A O 1
ATOM 1390 N N . SER A 1 183 ? 6.443 14.622 14.065 1.00 94.69 183 SER A N 1
ATOM 1391 C CA . SER A 1 183 ? 7.741 14.587 14.732 1.00 94.69 183 SER A CA 1
ATOM 1392 C C . SER A 1 183 ? 7.691 15.355 16.051 1.00 94.69 183 SER A C 1
ATOM 1394 O O . SER A 1 183 ? 6.882 16.268 16.224 1.00 94.69 183 SER A O 1
ATOM 1396 N N . ALA A 1 184 ? 8.555 14.974 16.989 1.00 92.88 184 ALA A N 1
ATOM 1397 C CA . ALA A 1 184 ? 8.645 15.601 18.303 1.00 92.88 184 ALA A CA 1
ATOM 1398 C C . ALA A 1 184 ? 9.099 17.070 18.222 1.00 92.88 184 ALA A C 1
ATOM 1400 O O . ALA A 1 184 ? 8.652 17.891 19.015 1.00 92.88 184 ALA A O 1
ATOM 1401 N N . ASP A 1 185 ? 9.935 17.404 17.236 1.00 90.62 185 ASP A N 1
ATOM 1402 C CA . ASP A 1 185 ? 10.400 18.766 16.942 1.00 90.62 185 ASP A CA 1
ATOM 1403 C C . ASP A 1 185 ? 9.393 19.601 16.124 1.00 90.62 185 ASP A C 1
ATOM 1405 O O . ASP A 1 185 ? 9.611 20.785 15.892 1.00 90.62 185 ASP A O 1
ATOM 1409 N N . GLY A 1 186 ? 8.286 19.004 15.664 1.00 90.31 186 GLY A N 1
ATOM 1410 C CA . GLY A 1 186 ? 7.272 19.670 14.843 1.00 90.31 186 GLY A CA 1
ATOM 1411 C C . GLY A 1 186 ? 7.678 19.943 13.388 1.00 90.31 186 GLY A C 1
ATOM 1412 O O . GLY A 1 186 ? 6.856 20.436 12.614 1.00 90.31 186 GLY A O 1
ATOM 1413 N N . HIS A 1 187 ? 8.898 19.592 12.977 1.00 92.19 187 HIS A N 1
ATOM 1414 C CA . HIS A 1 187 ? 9.410 19.875 11.633 1.00 92.19 187 HIS A CA 1
ATOM 1415 C C . HIS A 1 187 ? 8.850 18.933 10.565 1.00 92.19 187 HIS A C 1
ATOM 1417 O O . HIS A 1 187 ? 8.954 19.223 9.374 1.00 92.19 187 HIS A O 1
ATOM 1423 N N . ALA A 1 188 ? 8.238 17.815 10.951 1.00 92.31 188 ALA A N 1
ATOM 1424 C CA . ALA A 1 188 ? 7.640 16.867 10.028 1.00 92.31 188 ALA A CA 1
ATOM 1425 C C . ALA A 1 188 ? 6.239 16.448 10.472 1.00 92.31 188 ALA A C 1
ATOM 1427 O O . ALA A 1 188 ? 5.990 16.047 11.610 1.00 92.31 188 ALA A O 1
ATOM 1428 N N . SER A 1 189 ? 5.314 16.457 9.519 1.00 94.94 189 SER A N 1
ATOM 1429 C CA . SER A 1 189 ? 4.005 15.839 9.673 1.00 94.94 189 SER A CA 1
ATOM 1430 C C . SER A 1 189 ? 3.581 15.136 8.390 1.00 94.94 189 SER A C 1
ATOM 1432 O O . SER A 1 189 ? 3.815 15.616 7.275 1.00 94.94 189 SER A O 1
ATOM 1434 N N . ARG A 1 190 ? 2.930 13.984 8.536 1.00 95.38 190 ARG A N 1
ATOM 1435 C CA . ARG A 1 190 ? 2.276 13.271 7.432 1.00 95.38 190 ARG A CA 1
ATOM 1436 C C . ARG A 1 190 ? 0.883 12.856 7.862 1.00 95.38 190 ARG A C 1
ATOM 1438 O O . ARG A 1 190 ? 0.660 12.510 9.022 1.00 95.38 190 ARG A O 1
ATOM 1445 N N . LYS A 1 191 ? -0.034 12.873 6.904 1.00 97.31 191 LYS A N 1
ATOM 1446 C CA . LYS A 1 191 ? -1.395 12.390 7.071 1.00 97.31 191 LYS A CA 1
ATOM 1447 C C . LYS A 1 191 ? -1.804 11.634 5.821 1.00 97.31 191 LYS A C 1
ATOM 1449 O O . LYS A 1 191 ? -1.744 12.177 4.724 1.00 97.31 191 LYS A O 1
ATOM 1454 N N . LEU A 1 192 ? -2.240 10.403 6.016 1.00 97.44 192 LEU A N 1
ATOM 1455 C CA . LEU A 1 192 ? -2.895 9.572 5.022 1.00 97.44 192 LEU A CA 1
ATOM 1456 C C . LEU A 1 192 ? -4.352 9.416 5.450 1.00 97.44 192 LEU A C 1
ATOM 1458 O O . LEU A 1 192 ? -4.632 9.161 6.619 1.00 97.44 192 LEU A O 1
ATOM 1462 N N . THR A 1 193 ? -5.281 9.593 4.517 1.00 97.69 193 THR A N 1
ATOM 1463 C CA . THR A 1 193 ? -6.713 9.360 4.737 1.00 97.69 193 THR A CA 1
ATOM 1464 C C . THR A 1 193 ? -7.207 8.400 3.672 1.00 97.69 193 THR A C 1
ATOM 1466 O O . THR A 1 193 ? -6.970 8.626 2.486 1.00 97.69 193 THR A O 1
ATOM 1469 N N . LEU A 1 194 ? -7.884 7.336 4.093 1.00 96.25 194 LEU A N 1
ATOM 1470 C CA . LEU A 1 194 ? -8.483 6.365 3.191 1.00 96.25 194 LEU A CA 1
ATOM 1471 C C . LEU A 1 194 ? -9.970 6.648 3.044 1.00 96.25 194 LEU A C 1
ATOM 1473 O O . LEU A 1 194 ? -10.691 6.889 4.010 1.00 96.25 194 LEU A O 1
ATOM 1477 N N . THR A 1 195 ? -10.436 6.570 1.806 1.00 93.31 195 THR A N 1
ATOM 1478 C CA . THR A 1 195 ? -11.855 6.632 1.476 1.00 93.31 195 THR A CA 1
ATOM 1479 C C . THR A 1 195 ? -12.18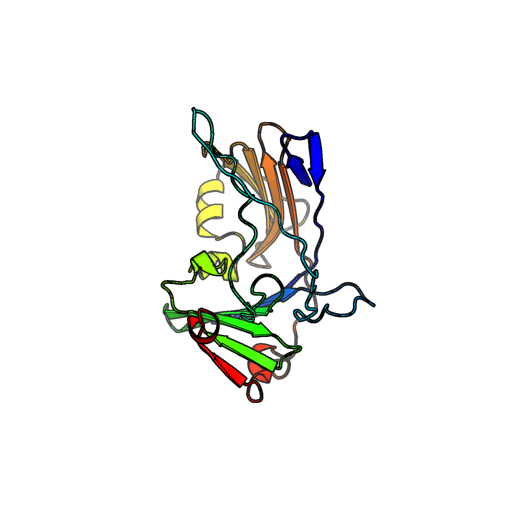7 5.421 0.631 1.00 93.31 195 THR A C 1
ATOM 1481 O O . THR A 1 195 ? -11.521 5.150 -0.370 1.00 93.31 195 THR A O 1
ATOM 1484 N N . LEU A 1 196 ? -13.204 4.671 1.049 1.00 92.44 196 LEU A N 1
ATOM 1485 C CA . LEU A 1 196 ? -13.662 3.521 0.290 1.00 92.44 196 LEU A CA 1
ATOM 1486 C C . LEU A 1 196 ? -14.302 3.995 -1.017 1.00 92.44 196 LEU A C 1
ATOM 1488 O O . LEU A 1 196 ? -15.109 4.923 -1.028 1.00 92.44 196 LEU A O 1
ATOM 1492 N N . THR A 1 197 ? -13.959 3.327 -2.111 1.00 89.38 197 THR A N 1
ATOM 1493 C CA . THR A 1 197 ? -14.603 3.512 -3.412 1.00 89.38 197 THR A CA 1
ATOM 1494 C C . THR A 1 197 ? -15.224 2.189 -3.861 1.00 89.38 197 THR A C 1
ATOM 1496 O O . THR A 1 197 ? -14.767 1.127 -3.422 1.00 89.38 197 THR A O 1
ATOM 1499 N N . PRO A 1 198 ? -16.277 2.216 -4.701 1.00 86.94 198 PRO A N 1
ATOM 1500 C CA . PRO A 1 198 ? -16.868 1.001 -5.244 1.00 86.94 198 PRO A CA 1
ATOM 1501 C C . PRO A 1 198 ? -15.810 0.116 -5.899 1.00 86.94 198 PRO A C 1
ATOM 1503 O O . PRO A 1 198 ? -14.985 0.581 -6.688 1.00 86.94 198 PRO A O 1
ATOM 1506 N N . ALA A 1 199 ? -15.825 -1.169 -5.559 1.00 81.56 199 ALA A N 1
ATOM 1507 C CA . ALA A 1 199 ? -14.791 -2.067 -6.027 1.00 81.56 199 ALA A CA 1
ATOM 1508 C C . ALA A 1 199 ? -14.951 -2.370 -7.532 1.00 81.56 199 ALA A C 1
ATOM 1510 O O . ALA A 1 199 ? -16.077 -2.566 -8.000 1.00 81.56 199 ALA A O 1
ATOM 1511 N N . PRO A 1 200 ? -13.849 -2.460 -8.297 1.00 79.88 200 PRO A N 1
ATOM 1512 C CA . PRO A 1 200 ? -13.916 -2.839 -9.702 1.00 79.88 200 PRO A CA 1
ATOM 1513 C C . PRO A 1 200 ? -14.458 -4.265 -9.865 1.00 79.88 200 PRO A C 1
ATOM 1515 O O . PRO A 1 200 ? -14.212 -5.147 -9.032 1.00 79.88 200 PRO A O 1
ATOM 1518 N N . ARG A 1 201 ? -15.175 -4.501 -10.971 1.00 83.75 201 ARG A N 1
ATOM 1519 C CA . ARG A 1 201 ? -15.600 -5.847 -11.387 1.00 83.75 201 ARG A CA 1
ATOM 1520 C C . ARG A 1 201 ? -14.375 -6.736 -11.621 1.00 83.75 201 ARG A C 1
ATOM 1522 O O . ARG A 1 201 ? -13.301 -6.243 -11.951 1.00 83.75 201 ARG A O 1
ATOM 1529 N N . ALA A 1 202 ? -14.534 -8.053 -11.498 1.00 77.81 202 ALA A N 1
ATOM 1530 C CA . ALA A 1 202 ? -13.413 -8.997 -11.574 1.00 77.81 202 ALA A CA 1
ATOM 1531 C C . ALA A 1 202 ? -12.638 -8.954 -12.908 1.00 77.81 202 ALA A C 1
ATOM 1533 O O . ALA A 1 202 ? -11.437 -9.200 -12.927 1.00 77.81 202 ALA A O 1
ATOM 1534 N N . ASN A 1 203 ? -13.294 -8.641 -14.027 1.00 78.81 203 ASN A N 1
ATOM 1535 C CA . ASN A 1 203 ? -12.652 -8.444 -15.335 1.00 78.81 203 ASN A CA 1
ATOM 1536 C C . ASN A 1 203 ? -11.993 -7.058 -15.498 1.00 78.81 203 ASN A C 1
ATOM 1538 O O . ASN A 1 203 ? -11.222 -6.853 -16.426 1.00 78.81 203 ASN A O 1
ATOM 1542 N N . ALA A 1 204 ? -12.270 -6.122 -14.590 1.00 85.06 204 ALA A N 1
ATOM 1543 C CA . ALA A 1 204 ? -11.715 -4.771 -14.564 1.00 85.06 204 ALA A CA 1
ATOM 1544 C C . ALA A 1 204 ? -10.585 -4.610 -13.525 1.00 85.06 204 ALA A C 1
ATOM 1546 O O . ALA A 1 204 ? -10.213 -3.488 -13.180 1.00 85.06 204 ALA A O 1
ATOM 1547 N N . LEU A 1 205 ? -10.058 -5.717 -12.984 1.00 93.00 205 LEU A N 1
ATOM 1548 C CA . LEU A 1 205 ? -8.904 -5.679 -12.085 1.00 93.00 205 LEU A CA 1
ATOM 1549 C C . LEU A 1 205 ? -7.650 -5.245 -12.867 1.00 93.00 205 LEU A C 1
ATOM 1551 O O . LEU A 1 205 ? -7.390 -5.836 -13.916 1.00 93.00 205 LEU A O 1
ATOM 1555 N N . PRO A 1 206 ? -6.856 -4.274 -12.374 1.00 93.50 206 PRO A N 1
ATOM 1556 C CA . PRO A 1 206 ? -5.749 -3.698 -13.146 1.00 93.50 206 PRO A CA 1
ATOM 1557 C C . PRO A 1 206 ? -4.725 -4.731 -13.631 1.00 93.50 206 PRO A C 1
ATOM 1559 O O . PRO A 1 206 ? -4.361 -4.749 -14.803 1.00 93.50 206 PRO A O 1
ATOM 1562 N N . TRP A 1 207 ? -4.339 -5.672 -12.766 1.00 94.44 207 TRP A N 1
ATOM 1563 C CA . TRP A 1 207 ? -3.369 -6.720 -13.102 1.00 94.44 207 TRP A CA 1
ATOM 1564 C C . TRP A 1 207 ? -3.871 -7.726 -14.149 1.00 94.44 207 TRP A C 1
ATOM 1566 O O . TRP A 1 207 ? -3.075 -8.421 -14.774 1.00 94.44 207 TRP A O 1
ATOM 1576 N N . ARG A 1 208 ? -5.186 -7.794 -14.396 1.00 93.12 208 ARG A N 1
ATOM 1577 C CA . ARG A 1 208 ? -5.770 -8.624 -15.461 1.00 93.12 208 ARG A CA 1
ATOM 1578 C C . ARG A 1 208 ? -5.787 -7.939 -16.826 1.00 93.12 208 ARG A C 1
ATOM 1580 O O . ARG A 1 208 ? -6.323 -8.533 -17.754 1.00 93.12 208 ARG A O 1
ATOM 1587 N N . GLN A 1 209 ? -5.249 -6.727 -16.947 1.00 91.31 209 GLN A N 1
ATOM 1588 C CA . GLN A 1 209 ? -5.193 -5.970 -18.204 1.00 91.31 209 GLN A CA 1
ATOM 1589 C C . GLN A 1 209 ? -3.771 -5.896 -18.789 1.00 91.31 209 GLN A C 1
ATOM 1591 O O . GLN A 1 209 ? -3.544 -5.240 -19.804 1.00 91.31 209 GLN A O 1
ATOM 1596 N N . LEU A 1 210 ? -2.806 -6.577 -18.162 1.00 94.94 210 LEU A N 1
ATOM 1597 C CA . LEU A 1 210 ? -1.377 -6.452 -18.464 1.00 94.94 210 LEU A CA 1
ATOM 1598 C C . LEU A 1 210 ? -0.864 -7.435 -19.527 1.00 94.94 210 LEU A C 1
ATOM 1600 O O . LEU A 1 210 ? 0.314 -7.417 -19.855 1.00 94.94 210 LEU A O 1
ATOM 1604 N N . GLN A 1 211 ? -1.706 -8.309 -20.085 1.00 92.38 211 GLN A N 1
ATOM 1605 C CA . GLN A 1 211 ? -1.274 -9.369 -21.015 1.00 92.38 211 GLN A CA 1
ATOM 1606 C C . GLN A 1 211 ? -0.629 -8.814 -22.289 1.00 92.38 211 GLN A C 1
ATOM 1608 O O . GLN A 1 211 ? 0.193 -9.475 -22.909 1.00 92.38 211 GLN A O 1
ATOM 1613 N N . SER A 1 212 ? -1.019 -7.602 -22.674 1.00 94.06 212 SER A N 1
ATOM 1614 C CA . SER A 1 212 ? -0.520 -6.905 -23.859 1.00 94.06 212 SER A CA 1
ATOM 1615 C C . SER A 1 212 ? 0.607 -5.912 -23.549 1.00 94.06 212 SER A C 1
ATOM 1617 O O . SER A 1 212 ? 0.922 -5.076 -24.396 1.00 94.06 212 SER A O 1
ATOM 1619 N N . TYR A 1 213 ? 1.145 -5.929 -22.326 1.00 97.00 213 TYR A N 1
ATOM 1620 C CA . TYR A 1 213 ? 2.241 -5.058 -21.914 1.00 97.00 213 TYR A CA 1
ATOM 1621 C C . TYR A 1 213 ? 3.570 -5.781 -22.111 1.00 97.00 213 TYR A C 1
ATOM 1623 O O . TYR A 1 213 ? 3.684 -6.985 -21.869 1.00 97.00 213 TYR A O 1
ATOM 1631 N N . THR A 1 214 ? 4.588 -5.028 -22.511 1.00 96.69 214 THR A N 1
ATOM 1632 C CA . THR A 1 214 ? 5.956 -5.532 -22.601 1.00 96.69 214 THR A CA 1
ATOM 1633 C C . THR A 1 214 ? 6.476 -5.816 -21.200 1.00 96.69 214 THR A C 1
ATOM 1635 O O . THR A 1 214 ? 6.349 -4.977 -20.309 1.00 96.69 214 THR A O 1
ATOM 1638 N N . ARG A 1 215 ? 7.078 -6.988 -20.997 1.00 96.56 215 ARG A N 1
ATOM 1639 C CA . ARG A 1 215 ? 7.729 -7.340 -19.733 1.00 96.56 215 ARG A CA 1
ATOM 1640 C C . ARG A 1 215 ? 9.229 -7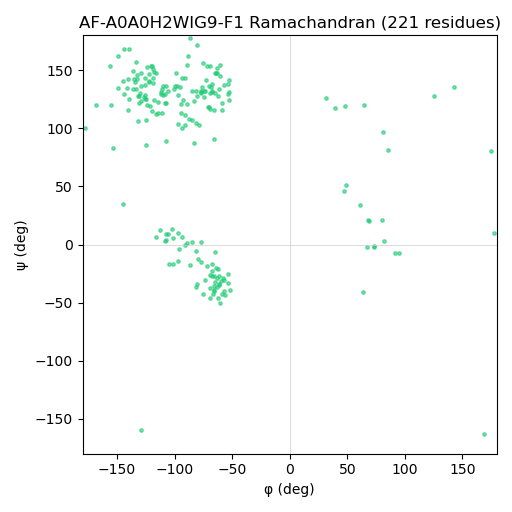.102 -19.817 1.00 96.56 215 ARG A C 1
ATOM 1642 O O . ARG A 1 215 ? 9.845 -7.469 -20.812 1.00 96.56 215 ARG A O 1
ATOM 1649 N N . LYS A 1 216 ? 9.780 -6.505 -18.764 1.00 94.88 216 LYS A N 1
ATOM 1650 C CA . LYS A 1 216 ? 11.205 -6.224 -18.584 1.00 94.88 216 LYS A CA 1
ATOM 1651 C C . LYS A 1 216 ? 11.667 -6.633 -17.193 1.00 94.88 216 LYS A C 1
ATOM 1653 O O . LYS A 1 216 ? 10.859 -6.710 -16.261 1.00 94.88 216 LYS A O 1
ATOM 1658 N N . ALA A 1 217 ? 12.960 -6.881 -17.059 1.00 91.50 217 ALA A N 1
ATOM 1659 C CA . ALA A 1 217 ? 13.605 -7.060 -15.770 1.00 91.50 217 ALA A CA 1
ATOM 1660 C C . ALA A 1 217 ? 14.093 -5.709 -15.235 1.00 91.50 217 ALA A C 1
ATOM 1662 O O . ALA A 1 217 ? 14.393 -4.797 -16.001 1.00 91.50 217 ALA A O 1
ATOM 1663 N N . TYR A 1 218 ? 14.214 -5.590 -13.913 1.00 91.19 218 TYR A N 1
ATOM 1664 C CA . TYR A 1 218 ? 14.858 -4.436 -13.280 1.00 91.19 218 TYR A CA 1
ATOM 1665 C C . TYR A 1 218 ? 16.262 -4.152 -13.850 1.00 91.19 218 TYR A C 1
ATOM 1667 O O . TYR A 1 218 ? 16.598 -2.998 -14.091 1.00 91.19 218 TYR A O 1
ATOM 1675 N N . ALA A 1 219 ? 17.038 -5.205 -14.140 1.00 88.69 219 ALA A N 1
ATOM 1676 C CA . ALA A 1 219 ? 18.386 -5.095 -14.701 1.00 88.69 219 ALA A CA 1
ATOM 1677 C C . ALA A 1 219 ? 18.438 -4.344 -16.045 1.00 88.69 219 ALA A C 1
ATOM 1679 O O . ALA A 1 219 ? 19.413 -3.650 -16.298 1.00 88.69 219 ALA A O 1
ATOM 1680 N N . ASP A 1 220 ? 17.365 -4.379 -16.849 1.00 86.44 220 ASP A N 1
ATOM 1681 C CA . ASP A 1 220 ? 17.287 -3.677 -18.143 1.00 86.44 220 ASP A CA 1
ATOM 1682 C C . ASP A 1 220 ? 17.329 -2.136 -18.006 1.00 86.44 220 ASP A C 1
ATOM 1684 O O . ASP A 1 220 ? 17.324 -1.421 -19.009 1.00 86.44 220 ASP A O 1
ATOM 1688 N N . TYR A 1 221 ? 17.288 -1.620 -16.772 1.00 85.19 221 TYR A N 1
ATOM 1689 C CA . TYR A 1 221 ? 17.313 -0.196 -16.427 1.00 85.19 221 TYR A CA 1
ATOM 1690 C C . TYR A 1 221 ? 18.556 0.215 -15.621 1.00 85.19 221 TYR A C 1
ATOM 1692 O O . TYR A 1 221 ? 18.615 1.348 -15.138 1.00 85.19 221 TYR A O 1
ATOM 1700 N N . LEU A 1 222 ? 19.516 -0.700 -15.448 1.00 79.56 222 LEU A N 1
ATOM 1701 C CA . LEU A 1 222 ? 20.792 -0.437 -14.775 1.00 79.56 222 LEU A CA 1
ATOM 1702 C C . LEU A 1 222 ? 21.939 -0.126 -15.750 1.00 79.56 222 LEU A C 1
ATOM 1704 O O . LEU A 1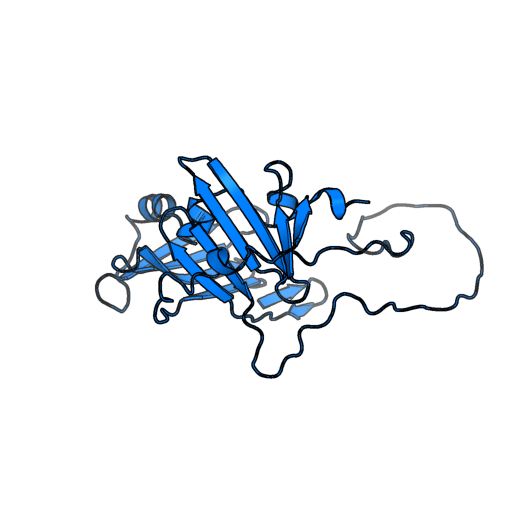 222 ? 22.971 0.375 -15.305 1.00 79.56 222 LEU A O 1
ATOM 1708 N N . ASP A 1 223 ? 21.740 -0.418 -17.039 1.00 60.94 223 ASP A N 1
ATOM 1709 C CA . ASP A 1 223 ? 22.736 -0.307 -18.112 1.00 60.94 223 ASP A CA 1
ATOM 1710 C C . ASP A 1 223 ? 22.764 1.052 -18.814 1.00 60.94 223 ASP A C 1
ATOM 1712 O O . ASP A 1 223 ? 21.713 1.735 -18.934 1.00 60.94 223 ASP A O 1
#

Radius of gyration: 21.7 Å; Cα contacts (8 Å, |Δi|>4): 313; chains: 1; bounding box: 63×46×50 Å

Solvent-accessible surface area (backbone atoms only — not comparable to full-atom values): 14095 Å² total; per-residue (Å²): 63,40,53,46,97,88,71,49,75,48,76,83,86,87,50,70,51,76,52,77,54,92,49,34,31,36,40,29,65,51,75,60,92,88,61,74,80,77,71,93,76,82,81,85,85,76,88,84,83,89,83,91,89,86,88,86,90,84,88,81,83,88,76,88,85,85,84,81,88,89,78,86,86,63,70,72,77,64,61,90,68,26,27,40,38,40,38,42,63,94,81,51,70,45,45,34,37,33,37,78,90,77,38,33,35,33,41,49,57,82,93,45,26,65,84,64,78,37,87,76,47,63,51,47,69,70,26,70,60,38,67,74,60,50,61,77,36,51,92,75,41,41,82,39,98,49,91,63,28,32,33,36,68,46,80,37,80,49,97,92,55,39,23,41,39,39,35,34,35,29,67,88,72,61,34,52,44,32,41,38,38,38,33,72,85,65,45,36,40,50,77,48,76,58,75,93,69,88,78,71,54,87,87,63,38,72,85,75,69,47,87,86,35,50,78,46,53,53,70,79,49,75,103

Foldseek 3Di:
DFQDPVRDDDDDDWDWDWDDDAFKIKIATDDPPPDDPPPQDDDDDDDDDDDDDDDDDDDDDDDPDDDDDDDPDFRADDLVHWMWMWGQDPNDIWIWTADPVQLEIETEDPVCCVVSPHPSDPQCRRAVDHVVNCVVQVVVWDDDPDPQWIKGKDADDPPVAGWMWIFIDHPVVSYTQKIWTAHPVRRDIDIDGDDDDDHDDPCPDPVNVSPPGHYDYPVVRVD